Protein AF-A0A8E0RQ17-F1 (afdb_monomer_lite)

Structure (mmCIF, N/CA/C/O backbone):
data_AF-A0A8E0RQ17-F1
#
_entry.id   AF-A0A8E0RQ17-F1
#
loop_
_atom_site.group_PDB
_atom_site.id
_atom_site.type_symbol
_atom_site.label_atom_id
_atom_site.label_alt_id
_atom_site.label_comp_id
_atom_site.label_asym_id
_atom_site.label_entity_id
_atom_site.label_seq_id
_atom_site.pdbx_PDB_ins_code
_atom_site.Cartn_x
_atom_site.Cartn_y
_atom_site.Cartn_z
_atom_site.occupancy
_atom_site.B_iso_or_equiv
_atom_site.auth_seq_id
_atom_site.auth_comp_id
_atom_site.auth_asym_id
_atom_site.auth_atom_id
_atom_site.pdbx_PDB_model_num
ATOM 1 N N . MET A 1 1 ? 37.971 -8.718 -27.810 1.00 48.81 1 MET A N 1
ATOM 2 C CA . MET A 1 1 ? 36.830 -8.917 -26.895 1.00 48.81 1 MET A CA 1
ATOM 3 C C . MET A 1 1 ? 36.403 -7.515 -26.504 1.00 48.81 1 MET A C 1
ATOM 5 O O . MET A 1 1 ? 37.253 -6.802 -25.989 1.00 48.81 1 MET A O 1
ATOM 9 N N . GLU A 1 2 ? 35.212 -7.044 -26.886 1.00 55.19 2 GLU A N 1
ATOM 10 C CA . GLU A 1 2 ? 34.736 -5.759 -26.345 1.00 55.19 2 GLU A CA 1
ATOM 11 C C . GLU A 1 2 ? 34.640 -5.901 -24.823 1.00 55.19 2 GLU A C 1
ATOM 13 O O . GLU A 1 2 ? 34.108 -6.904 -24.347 1.00 55.19 2 GLU A O 1
ATOM 18 N N . SER A 1 3 ? 35.218 -4.953 -24.080 1.00 70.44 3 SER A N 1
ATOM 19 C CA . SER A 1 3 ? 35.107 -4.925 -22.619 1.00 70.44 3 SER A CA 1
ATOM 20 C C . SER A 1 3 ? 33.646 -4.705 -22.222 1.00 70.44 3 SER A C 1
ATOM 22 O O . SER A 1 3 ? 32.947 -3.926 -22.876 1.00 70.44 3 SER A O 1
ATOM 24 N N . GLU A 1 4 ? 33.189 -5.358 -21.153 1.00 66.88 4 GLU A N 1
ATOM 25 C CA . GLU A 1 4 ? 31.847 -5.161 -20.582 1.00 66.88 4 GLU A CA 1
ATOM 26 C C . GLU A 1 4 ? 31.567 -3.675 -20.303 1.00 66.88 4 GLU A C 1
ATOM 28 O O . GLU A 1 4 ? 30.480 -3.186 -20.616 1.00 66.88 4 GLU A O 1
ATOM 33 N N . ASP A 1 5 ? 32.587 -2.926 -19.873 1.00 71.00 5 ASP A N 1
ATOM 34 C CA . ASP A 1 5 ? 32.513 -1.481 -19.622 1.00 71.00 5 ASP A CA 1
ATOM 35 C C . ASP A 1 5 ? 32.219 -0.659 -20.885 1.00 71.00 5 ASP A C 1
ATOM 37 O O . ASP A 1 5 ? 31.485 0.329 -20.844 1.00 71.00 5 ASP A O 1
ATOM 41 N N . ALA A 1 6 ? 32.753 -1.072 -22.039 1.00 74.19 6 ALA A N 1
ATOM 42 C CA . ALA A 1 6 ? 32.527 -0.379 -23.307 1.00 74.19 6 ALA A CA 1
ATOM 43 C C . ALA A 1 6 ? 31.102 -0.617 -23.831 1.00 74.19 6 ALA A C 1
ATOM 45 O O . ALA A 1 6 ? 30.482 0.287 -24.390 1.00 74.19 6 ALA A O 1
ATOM 46 N N . CYS A 1 7 ? 30.569 -1.824 -23.626 1.00 71.81 7 CYS A N 1
ATOM 47 C CA . CYS A 1 7 ? 29.174 -2.154 -23.913 1.00 71.81 7 CYS A CA 1
ATOM 48 C C . CYS A 1 7 ? 28.221 -1.374 -22.995 1.00 71.81 7 CYS A C 1
ATOM 50 O O . CYS A 1 7 ? 27.233 -0.811 -23.467 1.00 71.81 7 CYS A O 1
ATOM 52 N N . PHE A 1 8 ? 28.546 -1.293 -21.703 1.00 76.19 8 PHE A N 1
ATOM 53 C CA . PHE A 1 8 ? 27.779 -0.532 -20.724 1.00 76.19 8 PHE A CA 1
ATOM 54 C C . PHE A 1 8 ? 27.711 0.961 -21.077 1.00 76.19 8 PHE A C 1
ATOM 56 O O . PHE A 1 8 ? 26.616 1.513 -21.169 1.00 76.19 8 PHE A O 1
ATOM 63 N N . ALA A 1 9 ? 28.851 1.590 -21.385 1.00 76.38 9 ALA A N 1
ATOM 64 C CA . ALA A 1 9 ? 28.915 3.005 -21.758 1.00 76.38 9 ALA A CA 1
ATOM 65 C C . ALA A 1 9 ? 28.090 3.340 -23.019 1.00 76.38 9 ALA A C 1
ATOM 67 O O . ALA A 1 9 ? 27.496 4.415 -23.111 1.00 76.38 9 ALA A O 1
ATOM 68 N N . LYS A 1 10 ? 28.003 2.412 -23.984 1.00 78.62 10 LYS A N 1
ATOM 69 C CA . LYS A 1 10 ? 27.170 2.574 -25.190 1.00 78.62 10 LYS A CA 1
ATOM 70 C C . LYS A 1 10 ? 25.674 2.555 -24.873 1.00 78.62 10 LYS A C 1
ATOM 72 O O . LYS A 1 10 ? 24.938 3.383 -25.407 1.00 78.62 10 LYS A O 1
ATOM 77 N N . ILE A 1 11 ? 25.219 1.637 -24.011 1.00 77.88 11 ILE A N 1
ATOM 78 C CA . ILE A 1 11 ? 23.816 1.624 -23.560 1.00 77.88 11 ILE A CA 1
ATOM 79 C C . ILE A 1 11 ? 23.520 2.876 -22.736 1.00 77.88 11 ILE A C 1
ATOM 81 O O . ILE A 1 11 ? 22.463 3.473 -22.911 1.00 77.88 11 ILE A O 1
ATOM 85 N N . GLU A 1 12 ? 24.440 3.285 -21.866 1.00 77.31 12 GLU A N 1
ATOM 86 C CA . GLU A 1 12 ? 24.283 4.480 -21.039 1.00 77.31 12 GLU A CA 1
ATOM 87 C C . GLU A 1 12 ? 24.098 5.736 -21.899 1.00 77.31 12 GLU A C 1
ATOM 89 O O . GLU A 1 12 ? 23.083 6.416 -21.770 1.00 77.31 12 GLU A O 1
ATOM 94 N N . SER A 1 13 ? 24.987 5.965 -22.868 1.00 77.38 13 SER A N 1
ATOM 95 C CA . SER A 1 13 ? 24.867 7.086 -23.808 1.00 77.38 13 SER A CA 1
ATOM 96 C C . SER A 1 13 ? 23.545 7.063 -24.589 1.00 77.38 13 SER A C 1
ATOM 98 O O . SER A 1 13 ? 22.947 8.109 -24.835 1.00 77.38 13 SER A O 1
ATOM 100 N N . LEU A 1 14 ? 23.050 5.874 -24.940 1.00 78.31 14 LEU A N 1
ATOM 101 C CA . LEU A 1 14 ? 21.779 5.697 -25.643 1.00 78.31 14 LEU A CA 1
ATOM 102 C C . LEU A 1 14 ? 20.554 5.969 -24.752 1.00 78.31 14 LEU A C 1
ATOM 104 O O . LEU A 1 14 ? 19.523 6.409 -25.259 1.00 78.31 14 LEU A O 1
ATOM 108 N N . LEU A 1 15 ? 20.654 5.709 -23.446 1.00 74.69 15 LEU A N 1
ATOM 109 C CA . LEU A 1 15 ? 19.619 6.015 -22.451 1.00 74.69 15 LEU A CA 1
ATOM 110 C C . LEU A 1 15 ? 19.598 7.498 -22.050 1.00 74.69 15 LEU A C 1
ATOM 112 O O . LEU A 1 15 ? 18.584 7.982 -21.538 1.00 74.69 15 LEU A O 1
ATOM 116 N N . GLU A 1 16 ? 20.710 8.204 -22.246 1.00 74.06 16 GLU A N 1
ATOM 117 C CA . GLU A 1 16 ? 20.862 9.631 -21.955 1.00 74.06 16 GLU A CA 1
ATOM 118 C C . GLU A 1 16 ? 20.413 10.542 -23.103 1.00 74.06 16 GLU A C 1
ATOM 120 O O . GLU A 1 16 ? 20.085 11.696 -22.838 1.00 74.06 16 GLU A O 1
ATOM 125 N N . ASP A 1 17 ? 20.339 10.040 -24.343 1.00 71.44 17 ASP A N 1
ATOM 126 C CA . ASP A 1 17 ? 19.895 10.805 -25.517 1.00 71.44 17 ASP A CA 1
ATOM 127 C C . ASP A 1 17 ? 18.385 11.146 -25.448 1.00 71.44 17 ASP A C 1
ATOM 129 O O . ASP A 1 17 ? 17.539 10.266 -25.662 1.00 71.44 17 ASP A O 1
ATOM 133 N N . PRO A 1 18 ? 18.012 12.427 -25.226 1.00 57.75 18 PRO A N 1
ATOM 134 C CA . PRO A 1 18 ? 16.615 12.852 -25.094 1.00 57.75 18 PRO A CA 1
ATOM 135 C C . PRO A 1 18 ? 15.834 12.792 -26.414 1.00 57.75 18 PRO A C 1
ATOM 137 O O . PRO A 1 18 ? 14.606 12.799 -26.411 1.00 57.75 18 PRO A O 1
ATOM 140 N N . SER A 1 19 ? 16.539 12.765 -27.549 1.00 54.66 19 SER A N 1
ATOM 141 C CA . SER A 1 19 ? 15.973 12.917 -28.894 1.00 54.66 19 SER A CA 1
ATOM 142 C C . SER A 1 19 ? 15.902 11.607 -29.685 1.00 54.66 19 SER A C 1
ATOM 144 O O . SER A 1 19 ? 15.263 11.547 -30.737 1.00 54.66 19 SER A O 1
ATOM 146 N N . GLY A 1 20 ? 16.535 10.542 -29.180 1.00 53.56 20 GLY A N 1
ATOM 147 C CA . GLY A 1 20 ? 16.777 9.325 -29.948 1.00 53.56 20 GLY A CA 1
ATOM 148 C C . GLY A 1 20 ? 16.523 8.001 -29.232 1.00 53.56 20 GLY A C 1
ATOM 149 O O . GLY A 1 20 ? 16.642 6.969 -29.903 1.00 53.56 20 GLY A O 1
ATOM 150 N N . PHE A 1 21 ? 16.174 7.979 -27.943 1.00 65.75 21 PHE A N 1
ATOM 151 C CA . PHE A 1 21 ? 15.952 6.726 -27.219 1.00 65.75 21 PHE A CA 1
ATOM 152 C C . PHE A 1 21 ? 14.699 5.985 -27.722 1.00 65.75 21 PHE A C 1
ATOM 154 O O . PHE A 1 21 ? 13.578 6.480 -27.644 1.00 65.75 21 PHE A O 1
ATOM 161 N N . SER A 1 22 ? 14.887 4.780 -28.267 1.00 71.94 22 SER A N 1
ATOM 162 C CA . SER A 1 22 ? 13.804 3.924 -28.767 1.00 71.94 22 SER A CA 1
ATOM 163 C C . SER A 1 22 ? 14.109 2.452 -28.516 1.00 71.94 22 SER A C 1
ATOM 165 O O . SER A 1 22 ? 15.269 2.028 -28.498 1.00 71.94 22 SER A O 1
ATOM 167 N N . LEU A 1 23 ? 13.051 1.654 -28.358 1.00 75.75 23 LEU A N 1
ATOM 168 C CA . LEU A 1 23 ? 13.155 0.216 -28.093 1.00 75.75 23 LEU A CA 1
ATOM 169 C C . LEU A 1 23 ? 13.940 -0.513 -29.189 1.00 75.75 23 LEU A C 1
ATOM 171 O O . LEU A 1 23 ? 14.697 -1.433 -28.901 1.00 75.75 23 LEU A O 1
ATOM 175 N N . SER A 1 24 ? 13.786 -0.081 -30.441 1.00 74.00 24 SER A N 1
ATOM 176 C CA . SER A 1 24 ? 14.478 -0.647 -31.599 1.00 74.00 24 SER A CA 1
ATOM 177 C C . SER A 1 24 ? 15.988 -0.433 -31.532 1.00 74.00 24 SER A C 1
ATOM 179 O O . SER A 1 24 ? 16.740 -1.373 -31.783 1.00 74.00 24 SER A O 1
ATOM 181 N N . LYS A 1 25 ? 16.448 0.760 -31.132 1.00 77.50 25 LYS A N 1
ATOM 182 C CA . LYS A 1 25 ? 17.880 1.024 -30.930 1.00 77.50 25 LYS A CA 1
ATOM 183 C C . LYS A 1 25 ? 18.438 0.259 -29.730 1.00 77.50 25 LYS A C 1
ATOM 185 O O . LYS A 1 25 ? 19.515 -0.316 -29.849 1.00 77.50 25 LYS A O 1
ATOM 190 N N . LEU A 1 26 ? 17.700 0.189 -28.615 1.00 78.12 26 LEU A N 1
ATOM 191 C CA . LEU A 1 26 ? 18.115 -0.594 -27.443 1.00 78.12 26 LEU A CA 1
ATOM 192 C C . LEU A 1 26 ? 18.237 -2.087 -27.785 1.00 78.12 26 LEU A C 1
ATOM 194 O O . LEU A 1 26 ? 19.219 -2.727 -27.417 1.00 78.12 26 LEU A O 1
ATOM 198 N N . LYS A 1 27 ? 17.276 -2.625 -28.544 1.00 79.56 27 LYS A N 1
ATOM 199 C CA . LYS A 1 27 ? 17.307 -4.006 -29.032 1.00 79.56 27 LYS A CA 1
ATOM 200 C C . LYS A 1 27 ? 18.515 -4.246 -29.934 1.00 79.56 27 LYS A C 1
ATOM 202 O O . LYS A 1 27 ? 19.286 -5.162 -29.668 1.00 79.56 27 LYS A O 1
ATOM 207 N N . LEU A 1 28 ? 18.715 -3.389 -30.935 1.00 79.50 28 LEU A N 1
ATOM 208 C CA . LEU A 1 28 ? 19.834 -3.488 -31.871 1.00 79.50 28 LEU A CA 1
ATOM 209 C C . LEU A 1 28 ? 21.188 -3.454 -31.148 1.00 79.50 28 LEU A C 1
ATOM 211 O O . LEU A 1 28 ? 22.073 -4.247 -31.460 1.00 79.50 28 LEU A O 1
ATOM 215 N N . GLU A 1 29 ? 21.351 -2.561 -30.173 1.00 77.81 29 GLU A N 1
ATOM 216 C CA . GLU A 1 29 ? 22.598 -2.460 -29.418 1.00 77.81 29 GLU A CA 1
ATOM 217 C C . GLU 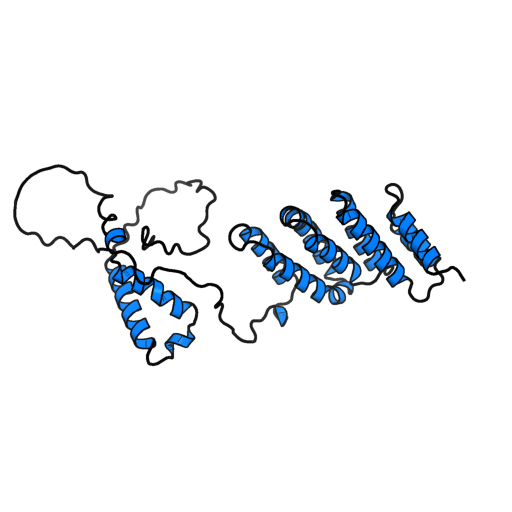A 1 29 ? 22.790 -3.656 -28.476 1.00 77.81 29 GLU A C 1
ATOM 219 O O . GLU A 1 29 ? 23.890 -4.198 -28.402 1.00 77.81 29 GLU A O 1
ATOM 224 N N . SER A 1 30 ? 21.717 -4.164 -27.856 1.00 75.12 30 SER A N 1
ATOM 225 C CA . SER A 1 30 ? 21.770 -5.392 -27.048 1.00 75.12 30 SER A CA 1
ATOM 226 C C . SER A 1 30 ? 22.138 -6.636 -27.870 1.00 75.12 30 SER A C 1
ATOM 228 O O . SER A 1 30 ? 22.854 -7.517 -27.391 1.00 75.12 30 SER A O 1
ATOM 230 N N . GLU A 1 31 ? 21.700 -6.716 -29.129 1.00 78.88 31 GLU A N 1
ATOM 231 C CA . GLU A 1 31 ? 21.993 -7.840 -30.022 1.00 78.88 31 GLU A CA 1
ATOM 232 C C . GLU A 1 31 ? 23.455 -7.836 -30.484 1.00 78.88 31 GLU A C 1
ATOM 234 O O . GLU A 1 31 ? 24.074 -8.902 -30.560 1.00 78.88 31 GLU A O 1
ATOM 239 N N . LYS A 1 32 ? 24.035 -6.648 -30.709 1.00 79.06 32 LYS A N 1
ATOM 240 C CA . LYS A 1 32 ? 25.455 -6.480 -31.061 1.00 79.06 32 LYS A CA 1
ATOM 241 C C . LYS A 1 32 ? 26.405 -6.926 -29.950 1.00 79.06 32 LYS A C 1
ATOM 243 O O . LYS A 1 32 ? 27.525 -7.344 -30.249 1.00 79.06 32 LYS A O 1
ATOM 248 N N . MET A 1 33 ? 25.976 -6.885 -28.687 1.00 75.00 33 MET A N 1
ATOM 249 C CA . MET A 1 33 ? 26.809 -7.304 -27.560 1.00 75.00 33 MET A CA 1
ATOM 250 C C . MET A 1 33 ? 27.118 -8.796 -27.633 1.00 75.00 33 MET A C 1
ATOM 252 O O . MET A 1 33 ? 26.218 -9.635 -27.613 1.00 75.00 33 MET A O 1
ATOM 256 N N . LYS A 1 34 ? 28.401 -9.159 -27.634 1.00 70.56 34 LYS A N 1
ATOM 257 C CA . LYS A 1 34 ? 28.856 -10.557 -27.532 1.00 70.56 34 LYS A CA 1
ATOM 258 C C . LYS A 1 34 ? 29.150 -10.955 -26.081 1.00 70.56 34 LYS A C 1
ATOM 260 O O . LYS A 1 34 ? 30.179 -11.559 -25.801 1.00 70.56 34 LYS A O 1
ATOM 265 N N . LEU A 1 35 ? 28.253 -10.596 -25.164 1.00 72.75 35 LEU A N 1
ATOM 266 C CA . LEU A 1 35 ? 28.368 -10.917 -23.739 1.00 72.75 35 LEU A CA 1
ATOM 267 C C . LEU A 1 35 ? 27.495 -12.117 -23.363 1.00 72.75 35 LEU A C 1
ATOM 269 O O . LEU A 1 35 ? 26.465 -12.369 -23.995 1.00 72.75 35 LEU A O 1
ATOM 273 N N . ARG A 1 36 ? 27.923 -12.860 -22.334 1.00 70.94 36 ARG A N 1
ATOM 274 C CA . ARG A 1 36 ? 27.180 -14.010 -21.796 1.00 70.94 36 ARG A CA 1
ATOM 275 C C . ARG A 1 36 ? 25.942 -13.558 -21.016 1.00 70.94 36 ARG A C 1
ATOM 277 O O . ARG A 1 36 ? 24.910 -14.211 -21.119 1.00 70.94 36 ARG A O 1
ATOM 284 N N . ASP A 1 37 ? 26.031 -12.432 -20.308 1.00 78.50 37 ASP A N 1
ATOM 285 C CA . ASP A 1 37 ? 24.939 -11.868 -19.512 1.00 78.50 37 ASP A CA 1
ATOM 286 C C . ASP A 1 37 ? 24.571 -10.452 -19.978 1.00 78.50 37 ASP A C 1
ATOM 288 O O . ASP A 1 37 ? 24.964 -9.440 -19.413 1.00 78.50 37 ASP A O 1
ATOM 292 N N . LYS A 1 38 ? 23.837 -10.380 -21.090 1.00 83.62 38 LYS A N 1
ATOM 293 C CA . LYS A 1 38 ? 23.453 -9.103 -21.715 1.00 83.62 38 LYS A CA 1
ATOM 294 C C . LYS A 1 38 ? 22.343 -8.384 -20.946 1.00 83.62 38 LYS A C 1
ATOM 296 O O . LYS A 1 38 ? 22.256 -7.161 -20.987 1.00 83.62 38 LYS A O 1
ATOM 301 N N . LYS A 1 39 ? 21.479 -9.147 -20.268 1.00 87.12 39 LYS A N 1
ATOM 302 C CA . LYS A 1 39 ? 20.299 -8.616 -19.575 1.00 87.12 39 LYS A CA 1
ATOM 303 C C . LYS A 1 39 ? 20.693 -7.828 -18.338 1.00 87.12 39 LYS A C 1
ATOM 305 O O . LYS A 1 39 ? 20.171 -6.734 -18.153 1.00 87.12 39 LYS A O 1
ATOM 310 N N . SER A 1 40 ? 21.646 -8.333 -17.554 1.00 86.94 40 SER A N 1
ATOM 311 C CA . SER A 1 40 ? 22.118 -7.628 -16.361 1.00 86.94 40 SER A CA 1
ATOM 312 C C . SER A 1 40 ? 22.764 -6.284 -16.699 1.00 86.94 40 SER A C 1
ATOM 314 O O . SER A 1 40 ? 22.516 -5.305 -16.002 1.00 86.94 40 SER A O 1
ATOM 316 N N . VAL A 1 41 ? 23.498 -6.187 -17.814 1.00 86.75 41 VAL A N 1
ATOM 317 C CA . VAL A 1 41 ? 24.058 -4.912 -18.299 1.00 86.75 41 VAL A CA 1
ATOM 318 C C . VAL A 1 41 ? 22.943 -3.901 -18.579 1.00 86.75 41 VAL A C 1
ATOM 320 O O . VAL A 1 41 ? 23.019 -2.757 -18.129 1.00 86.75 41 VAL A O 1
ATOM 323 N N . VAL A 1 42 ? 21.875 -4.324 -19.267 1.00 87.50 42 VAL A N 1
ATOM 324 C CA . VAL A 1 42 ? 20.703 -3.472 -19.534 1.00 87.50 42 VAL A CA 1
ATOM 325 C C . VAL A 1 42 ? 19.980 -3.106 -18.233 1.00 87.50 42 VAL A C 1
ATOM 327 O O . VAL A 1 42 ? 19.594 -1.952 -18.061 1.00 87.50 42 VAL A O 1
ATOM 330 N N . ASP A 1 43 ? 19.822 -4.049 -17.300 1.00 90.00 43 ASP A N 1
ATOM 331 C CA . ASP A 1 43 ? 19.176 -3.811 -16.004 1.00 90.00 43 ASP A CA 1
ATOM 332 C C . ASP A 1 43 ? 19.916 -2.740 -15.195 1.00 90.00 43 ASP A C 1
ATOM 334 O O . ASP A 1 43 ? 19.301 -1.799 -14.685 1.00 90.00 43 ASP A O 1
ATOM 338 N N . VAL A 1 44 ? 21.244 -2.856 -15.104 1.00 90.06 44 VAL A N 1
ATOM 339 C CA . VAL A 1 44 ? 22.091 -1.888 -14.398 1.00 90.06 44 VAL A CA 1
ATOM 340 C C . VAL A 1 44 ? 22.039 -0.531 -15.093 1.00 90.06 44 VAL A C 1
ATOM 342 O O . VAL A 1 44 ? 21.906 0.487 -14.415 1.00 90.06 44 VAL A O 1
ATOM 345 N N . ALA A 1 45 ? 22.072 -0.493 -16.427 1.00 89.44 45 ALA A N 1
ATOM 346 C CA . ALA A 1 45 ? 22.015 0.759 -17.175 1.00 89.44 45 ALA A CA 1
ATOM 347 C C . ALA A 1 45 ? 20.665 1.480 -16.991 1.00 89.44 45 ALA A C 1
ATOM 349 O O . ALA A 1 45 ? 20.637 2.681 -16.718 1.00 89.44 45 ALA A O 1
ATOM 350 N N . LEU A 1 46 ? 19.546 0.744 -17.037 1.00 90.75 46 LEU A N 1
ATOM 351 C CA . LEU A 1 46 ? 18.209 1.283 -16.760 1.00 90.75 46 LEU A CA 1
ATOM 352 C C . LEU A 1 46 ? 18.110 1.850 -15.339 1.00 90.75 46 LEU A C 1
ATOM 354 O O . LEU A 1 46 ? 17.568 2.939 -15.146 1.00 90.75 46 LEU A O 1
ATOM 358 N N . ARG A 1 47 ? 18.656 1.145 -14.341 1.00 91.81 47 ARG A N 1
ATOM 359 C CA . ARG A 1 47 ? 18.646 1.608 -12.944 1.00 91.81 47 ARG A CA 1
ATOM 360 C C . ARG A 1 47 ? 19.570 2.799 -12.709 1.00 91.81 47 ARG A C 1
ATOM 362 O O . ARG A 1 47 ? 19.190 3.708 -11.975 1.00 91.81 47 ARG A O 1
ATOM 369 N N . LYS A 1 48 ? 20.734 2.851 -13.363 1.00 90.25 48 LYS A N 1
ATOM 370 C CA . LYS A 1 48 ? 21.636 4.012 -13.312 1.00 90.25 48 LYS A CA 1
ATOM 371 C C . LYS A 1 48 ? 20.977 5.247 -13.925 1.00 90.25 48 LYS A C 1
ATOM 373 O O . LYS A 1 48 ? 20.962 6.301 -13.293 1.00 90.25 48 LYS A O 1
ATOM 378 N N . ARG A 1 49 ? 20.337 5.108 -15.093 1.00 89.25 49 ARG A N 1
ATOM 379 C CA . ARG A 1 49 ? 19.566 6.204 -15.699 1.00 89.25 49 ARG A CA 1
ATOM 380 C C . ARG A 1 49 ? 18.422 6.648 -14.790 1.00 89.25 49 ARG A C 1
ATOM 382 O O . ARG A 1 49 ? 18.238 7.848 -14.609 1.00 89.25 49 ARG A O 1
ATOM 389 N N . MET A 1 50 ? 17.699 5.704 -14.180 1.00 91.38 50 MET A N 1
ATOM 390 C CA . MET A 1 50 ? 16.657 6.026 -13.204 1.00 91.38 50 MET A CA 1
ATOM 391 C C . MET A 1 50 ? 17.230 6.836 -12.042 1.00 91.38 50 MET A C 1
ATOM 393 O O . MET A 1 50 ? 16.676 7.875 -11.718 1.00 91.38 50 MET A O 1
ATOM 397 N N . LEU A 1 51 ? 18.368 6.441 -11.468 1.00 90.06 51 LEU A N 1
ATOM 398 C CA . LEU A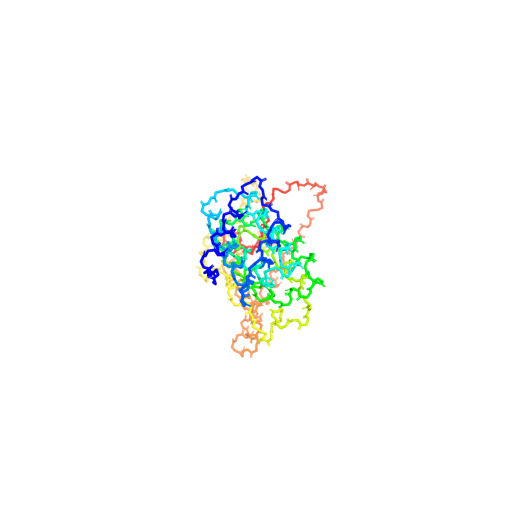 1 51 ? 19.016 7.184 -10.385 1.00 90.06 51 LEU A CA 1
ATOM 399 C C . LEU A 1 51 ? 19.313 8.646 -10.767 1.00 90.06 51 LEU A C 1
ATOM 401 O O . LEU A 1 51 ? 18.996 9.552 -9.995 1.00 90.06 51 LEU A O 1
ATOM 405 N N . CYS A 1 52 ? 19.839 8.892 -11.971 1.00 88.25 52 CYS A N 1
ATOM 406 C CA . CYS A 1 52 ? 20.052 10.250 -12.484 1.00 88.25 52 CYS A CA 1
ATOM 407 C C . CYS A 1 52 ? 18.730 11.026 -12.618 1.00 88.25 52 CYS A C 1
ATOM 409 O O . CYS A 1 52 ? 18.637 12.187 -12.217 1.00 88.25 52 CYS A O 1
ATOM 411 N N . LEU A 1 53 ? 17.676 10.376 -13.122 1.00 87.94 53 LEU A N 1
ATOM 412 C CA . LEU A 1 53 ? 16.350 10.985 -13.230 1.00 87.94 53 LEU A CA 1
ATOM 413 C C . LEU A 1 53 ? 15.698 11.235 -11.870 1.00 87.94 53 LEU A C 1
ATOM 415 O O .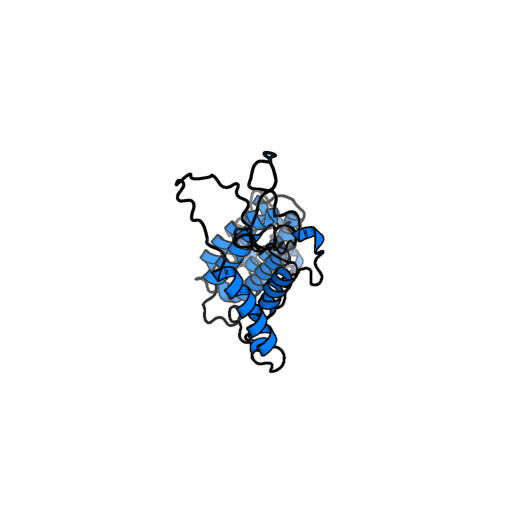 LEU A 1 53 ? 14.946 12.195 -11.731 1.00 87.94 53 LEU A O 1
ATOM 419 N N . LEU A 1 54 ? 15.990 10.424 -10.855 1.00 87.38 54 LEU A N 1
ATOM 420 C CA . LEU A 1 54 ? 15.496 10.628 -9.495 1.00 87.38 54 LEU A CA 1
ATOM 421 C C . LEU A 1 54 ? 16.148 11.839 -8.823 1.00 87.38 54 LEU A C 1
ATOM 423 O O . LEU A 1 54 ? 15.469 12.505 -8.037 1.00 87.38 54 LEU A O 1
ATOM 427 N N . ALA A 1 55 ? 17.402 12.149 -9.165 1.00 85.94 55 ALA A N 1
ATOM 428 C CA . ALA A 1 55 ? 18.053 13.403 -8.784 1.00 85.94 55 ALA A CA 1
ATOM 429 C C . ALA A 1 55 ? 17.459 14.611 -9.531 1.00 85.94 55 ALA A C 1
ATOM 431 O O . ALA A 1 55 ? 17.399 15.711 -8.988 1.00 85.94 55 ALA A O 1
ATOM 432 N N . SER A 1 56 ? 16.963 14.402 -10.752 1.00 78.56 56 SER A N 1
ATOM 433 C CA . SER A 1 56 ? 16.180 15.401 -11.479 1.00 78.56 56 SER A CA 1
ATOM 434 C C . SER A 1 56 ? 14.717 15.466 -10.987 1.00 78.56 56 SER A C 1
ATOM 436 O O . SER A 1 56 ? 14.172 14.528 -10.394 1.00 78.56 56 SER A O 1
ATOM 438 N N . HIS A 1 57 ? 14.034 16.581 -11.248 1.00 73.19 57 HIS A N 1
ATOM 439 C CA . HIS A 1 57 ? 12.608 16.752 -10.928 1.00 73.19 57 HIS A CA 1
ATOM 440 C C . HIS A 1 57 ? 11.675 16.508 -12.136 1.00 73.19 57 HIS A C 1
ATOM 442 O O . HIS A 1 57 ? 10.496 16.850 -12.074 1.00 73.19 57 HIS A O 1
ATOM 448 N N . SER A 1 58 ? 12.168 15.895 -13.220 1.00 85.62 58 SER A N 1
ATOM 449 C CA . SER A 1 58 ? 11.393 15.647 -14.447 1.00 85.62 58 SER A CA 1
ATOM 450 C C . SER A 1 58 ? 10.531 14.382 -14.336 1.00 85.62 58 SER A C 1
ATOM 452 O O . SER A 1 58 ? 11.008 13.258 -14.492 1.00 85.62 58 SER A O 1
ATOM 454 N N . LEU A 1 59 ? 9.235 14.549 -14.052 1.00 85.06 59 LEU A N 1
ATOM 455 C CA . LEU A 1 59 ? 8.300 13.424 -13.908 1.00 85.06 59 LEU A CA 1
ATOM 456 C C . LEU A 1 59 ? 8.021 12.705 -15.238 1.00 85.06 59 LEU A C 1
ATOM 458 O O . LEU A 1 59 ? 7.829 11.489 -15.259 1.00 85.06 59 LEU A O 1
ATOM 462 N N . GLU A 1 60 ? 8.004 13.446 -16.343 1.00 86.56 60 GLU A N 1
ATOM 463 C CA . GLU A 1 60 ? 7.714 12.896 -17.670 1.00 86.56 60 GLU A CA 1
ATOM 464 C C . GLU A 1 60 ? 8.844 11.993 -18.176 1.00 86.56 60 GLU A C 1
ATOM 466 O O . GLU A 1 60 ? 8.579 10.919 -18.721 1.00 86.56 60 GLU A O 1
ATOM 471 N N . GLU A 1 61 ? 10.104 12.343 -17.903 1.00 86.69 61 GLU A N 1
ATOM 472 C CA . GLU A 1 61 ? 11.244 11.472 -18.210 1.00 86.69 61 GLU A CA 1
ATOM 473 C C . GLU A 1 61 ? 11.221 10.184 -17.383 1.00 86.69 61 GLU A C 1
ATOM 475 O O . GLU A 1 61 ? 11.472 9.105 -17.921 1.00 86.69 61 GLU A O 1
ATOM 480 N N . VAL A 1 62 ? 10.847 10.265 -16.099 1.00 89.62 62 VAL A N 1
ATOM 481 C CA . VAL A 1 62 ? 10.672 9.079 -15.242 1.00 89.62 62 VAL A CA 1
ATOM 482 C C . VAL A 1 62 ? 9.589 8.160 -15.810 1.00 89.62 62 VAL A C 1
ATOM 484 O O . VAL A 1 62 ? 9.819 6.958 -15.950 1.00 89.62 62 VAL A O 1
ATOM 487 N N . LYS A 1 63 ? 8.427 8.704 -16.197 1.00 89.81 63 LYS A N 1
ATO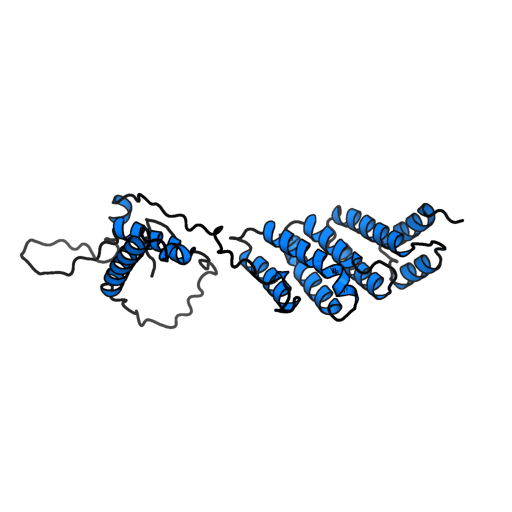M 488 C CA . LYS A 1 63 ? 7.353 7.923 -16.837 1.00 89.81 63 LYS A CA 1
ATOM 489 C C . LYS A 1 63 ? 7.815 7.293 -18.150 1.00 89.81 63 LYS A C 1
ATOM 491 O O . LYS A 1 63 ? 7.513 6.126 -18.397 1.00 89.81 63 LYS A O 1
ATOM 496 N N . SER A 1 64 ? 8.548 8.039 -18.978 1.00 89.19 64 SER A N 1
ATOM 497 C CA . SER A 1 64 ? 9.101 7.534 -20.238 1.00 89.19 64 SER A CA 1
ATOM 498 C C . SER A 1 64 ? 10.046 6.354 -19.995 1.00 89.19 64 SER A C 1
ATOM 500 O O . SER A 1 64 ? 9.861 5.283 -20.577 1.00 89.19 64 SER A O 1
ATOM 502 N N . LEU A 1 65 ? 10.981 6.486 -19.048 1.00 90.19 65 LEU A N 1
ATOM 503 C CA . LEU A 1 65 ? 11.906 5.410 -18.693 1.00 90.19 65 LEU A CA 1
ATOM 504 C C . LEU A 1 65 ? 11.180 4.183 -18.121 1.00 90.19 65 LEU A C 1
ATOM 506 O O . LEU A 1 65 ? 11.541 3.056 -18.452 1.00 90.19 65 LEU A O 1
ATOM 510 N N . LEU A 1 66 ? 10.131 4.374 -17.313 1.00 91.25 66 LEU A N 1
ATOM 511 C CA . LEU A 1 66 ? 9.312 3.275 -16.786 1.00 91.25 66 LEU A CA 1
ATOM 512 C C . LEU A 1 66 ? 8.590 2.512 -17.905 1.00 91.25 66 LEU A C 1
ATOM 514 O O . LEU A 1 66 ? 8.683 1.284 -17.956 1.00 91.25 66 LEU A O 1
ATOM 518 N N . LYS A 1 67 ? 7.933 3.219 -18.840 1.00 89.56 67 LYS A N 1
ATOM 519 C CA . LYS A 1 67 ? 7.310 2.600 -20.029 1.00 89.56 67 LYS A CA 1
ATOM 520 C C . LYS A 1 67 ? 8.335 1.805 -20.835 1.00 89.56 67 LYS A C 1
ATOM 522 O O . LYS A 1 67 ? 8.059 0.693 -21.280 1.00 89.56 67 LYS A O 1
ATOM 527 N N . MET A 1 68 ? 9.532 2.359 -20.978 1.00 87.50 68 MET A N 1
ATOM 528 C CA . MET A 1 68 ? 10.628 1.725 -21.699 1.00 87.50 68 MET A CA 1
ATOM 529 C C . MET A 1 68 ? 11.179 0.494 -20.980 1.00 87.50 68 MET A C 1
ATOM 531 O O . MET A 1 68 ? 11.429 -0.514 -21.635 1.00 87.50 68 MET A O 1
ATOM 535 N N . GLY A 1 69 ? 11.300 0.523 -19.652 1.00 89.62 69 GLY A N 1
ATOM 536 C CA . GLY A 1 69 ? 11.664 -0.647 -18.854 1.00 89.62 69 GLY A CA 1
ATOM 537 C C . GLY A 1 69 ? 10.664 -1.790 -19.035 1.00 89.62 69 GLY A C 1
ATOM 538 O O . GLY A 1 69 ? 11.065 -2.931 -19.255 1.00 89.62 69 GLY A O 1
ATOM 539 N N . VAL A 1 70 ? 9.364 -1.478 -19.030 1.00 89.12 70 VAL A N 1
ATOM 540 C CA . VAL A 1 70 ? 8.294 -2.452 -19.299 1.00 89.12 70 VAL A CA 1
ATOM 541 C C . VAL A 1 70 ? 8.404 -3.030 -20.709 1.00 89.12 70 VAL A C 1
ATOM 543 O O . VAL A 1 70 ? 8.396 -4.248 -20.877 1.00 89.12 70 VAL A O 1
ATOM 546 N N . ALA A 1 71 ? 8.559 -2.175 -21.721 1.00 88.38 71 ALA A N 1
ATOM 547 C CA . ALA A 1 71 ? 8.708 -2.611 -23.105 1.00 88.38 71 ALA A CA 1
ATOM 548 C C . ALA A 1 71 ? 9.969 -3.471 -23.312 1.00 88.38 71 ALA A C 1
ATOM 550 O O . ALA A 1 71 ? 9.922 -4.473 -24.024 1.00 88.38 71 ALA A O 1
ATOM 551 N N . ALA A 1 72 ? 11.079 -3.128 -22.652 1.00 88.12 72 ALA A N 1
ATOM 552 C CA . ALA A 1 72 ? 12.314 -3.906 -22.679 1.00 88.12 72 ALA A CA 1
ATOM 553 C C . ALA A 1 72 ? 12.143 -5.286 -22.024 1.00 88.12 72 ALA A C 1
ATOM 555 O O . ALA A 1 72 ? 12.662 -6.274 -22.549 1.00 88.12 72 ALA A O 1
ATOM 556 N N . ALA A 1 73 ? 11.379 -5.377 -20.930 1.00 88.31 73 ALA A N 1
ATOM 557 C CA . ALA A 1 73 ? 11.078 -6.648 -20.273 1.00 88.31 73 ALA A CA 1
ATOM 558 C C . ALA A 1 73 ? 10.176 -7.532 -21.148 1.00 88.31 73 ALA A C 1
ATOM 560 O O . ALA A 1 73 ? 10.454 -8.718 -21.316 1.00 88.31 73 ALA A O 1
ATOM 561 N N . LEU A 1 74 ? 9.147 -6.947 -21.774 1.00 86.69 74 LEU A N 1
ATOM 562 C CA . LEU A 1 74 ? 8.271 -7.636 -22.731 1.00 86.69 74 LEU A CA 1
ATOM 563 C C . LEU A 1 74 ? 9.032 -8.124 -23.969 1.00 86.69 74 LEU A C 1
ATOM 565 O O . LEU A 1 74 ? 8.793 -9.228 -24.450 1.00 86.69 74 LEU A O 1
ATOM 569 N N . ALA A 1 75 ? 9.991 -7.335 -24.452 1.00 86.75 75 ALA A N 1
ATOM 570 C CA . ALA A 1 75 ? 10.874 -7.711 -25.551 1.00 86.75 75 ALA A CA 1
ATOM 571 C C . ALA A 1 75 ? 11.998 -8.682 -25.135 1.00 86.75 75 ALA A C 1
ATOM 573 O O . ALA A 1 75 ? 12.834 -9.029 -25.969 1.00 86.75 75 ALA A O 1
ATOM 574 N N . ASN A 1 76 ? 12.030 -9.123 -23.869 1.00 86.69 76 ASN A N 1
ATOM 575 C CA . ASN A 1 76 ? 13.039 -10.024 -23.310 1.00 86.69 76 ASN A CA 1
ATOM 576 C C . ASN A 1 76 ? 14.484 -9.483 -23.411 1.00 86.69 76 ASN A C 1
ATOM 578 O O . ASN A 1 76 ? 15.441 -10.260 -23.442 1.00 86.69 76 ASN A O 1
ATOM 582 N N . ILE A 1 77 ? 14.638 -8.155 -23.464 1.00 86.50 77 ILE A N 1
ATOM 583 C CA . ILE A 1 77 ? 15.926 -7.444 -23.544 1.00 86.50 77 ILE A CA 1
ATOM 584 C C . ILE A 1 77 ? 16.530 -7.271 -22.145 1.00 86.50 77 ILE A C 1
ATOM 586 O O . ILE A 1 77 ? 17.746 -7.339 -21.984 1.00 86.50 77 ILE A O 1
ATOM 590 N N . CYS A 1 78 ? 15.683 -7.076 -21.135 1.00 88.06 78 CYS A N 1
ATOM 591 C CA . CYS A 1 78 ? 16.075 -6.938 -19.735 1.00 88.06 78 CYS A CA 1
ATOM 592 C C . CYS A 1 78 ? 15.427 -8.036 -18.871 1.00 88.06 78 CYS A C 1
ATOM 594 O O . CYS A 1 78 ? 14.657 -8.870 -19.369 1.00 88.06 78 CYS A O 1
ATOM 596 N N . SER A 1 79 ? 15.773 -8.092 -17.587 1.00 89.75 79 SER A N 1
ATOM 597 C CA . SER A 1 79 ? 15.204 -9.082 -16.673 1.00 89.75 79 SER A CA 1
ATOM 598 C C . SER A 1 79 ? 13.741 -8.771 -16.342 1.00 89.75 79 SER A C 1
ATOM 600 O O . SER A 1 79 ? 13.342 -7.625 -16.156 1.00 89.75 79 SER A O 1
ATOM 602 N N . ALA A 1 80 ? 12.928 -9.819 -16.204 1.00 87.44 80 ALA A N 1
ATOM 603 C CA . ALA A 1 80 ? 11.506 -9.705 -15.880 1.00 87.44 80 ALA A CA 1
ATOM 604 C C . ALA A 1 80 ? 11.160 -8.854 -14.629 1.00 87.44 80 ALA A C 1
ATOM 606 O O . ALA A 1 80 ? 10.182 -8.107 -14.693 1.00 87.44 80 ALA A O 1
ATOM 607 N N . PRO A 1 81 ? 11.927 -8.889 -13.515 1.00 89.62 81 PRO A N 1
ATOM 608 C CA . PRO A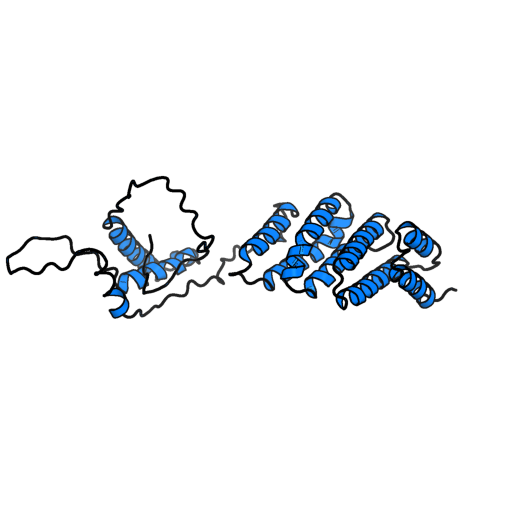 1 81 ? 11.638 -8.054 -12.346 1.00 89.62 81 PRO A CA 1
ATOM 609 C C . PRO A 1 81 ? 12.050 -6.581 -12.507 1.00 89.62 81 PRO A C 1
ATOM 611 O O . PRO A 1 81 ? 11.662 -5.757 -11.677 1.00 89.62 81 PRO A O 1
ATOM 614 N N . THR A 1 82 ? 12.818 -6.220 -13.538 1.00 90.44 82 THR A N 1
ATOM 615 C CA . THR A 1 82 ? 13.403 -4.878 -13.696 1.00 90.44 82 THR A CA 1
ATOM 616 C C . THR A 1 82 ? 12.370 -3.748 -13.682 1.00 90.44 82 THR A C 1
ATOM 618 O O . THR A 1 82 ? 12.580 -2.791 -12.940 1.00 90.44 82 THR A O 1
ATOM 621 N N . PRO A 1 83 ? 11.214 -3.831 -14.369 1.00 90.75 83 PRO A N 1
ATOM 622 C CA . PRO A 1 83 ? 10.197 -2.779 -14.291 1.00 90.75 83 PRO A CA 1
ATOM 623 C C . PRO A 1 83 ? 9.672 -2.552 -12.867 1.00 90.75 83 PRO A C 1
ATOM 625 O O . PRO A 1 83 ? 9.542 -1.413 -12.430 1.00 90.75 83 PRO A O 1
ATOM 628 N N . PHE A 1 84 ? 9.428 -3.629 -12.113 1.00 92.31 84 PHE A N 1
ATOM 629 C CA . PHE A 1 84 ? 8.958 -3.556 -10.723 1.00 92.31 84 PHE A CA 1
ATOM 630 C C . PHE A 1 84 ? 9.997 -2.905 -9.811 1.00 92.31 84 PHE A C 1
ATOM 632 O O . PHE A 1 84 ? 9.657 -2.136 -8.915 1.00 92.31 84 PHE A O 1
ATOM 639 N N . LEU A 1 85 ? 11.269 -3.209 -10.058 1.00 92.75 85 LEU A N 1
ATOM 640 C CA . LEU A 1 85 ? 12.397 -2.619 -9.357 1.00 92.75 85 LEU A CA 1
ATOM 641 C C . LEU A 1 85 ? 12.528 -1.118 -9.654 1.00 92.75 85 LEU A C 1
ATOM 643 O O . LEU A 1 85 ? 12.708 -0.345 -8.720 1.00 92.75 85 LEU A O 1
ATOM 647 N N . LEU A 1 86 ? 12.350 -0.694 -10.909 1.00 93.69 86 LEU A N 1
ATOM 648 C CA . LEU A 1 86 ? 12.347 0.727 -11.277 1.00 93.69 86 LEU A CA 1
ATOM 649 C C . LEU A 1 86 ? 11.198 1.492 -10.606 1.00 93.69 86 LEU A C 1
ATOM 651 O O . LEU A 1 86 ? 11.416 2.590 -10.098 1.00 93.69 86 LEU A O 1
ATOM 655 N N . PHE A 1 87 ? 9.990 0.916 -10.553 1.00 93.69 87 PHE A N 1
ATOM 656 C CA . PHE A 1 87 ? 8.889 1.505 -9.784 1.00 93.69 87 PHE A CA 1
ATOM 657 C C . PHE A 1 87 ? 9.253 1.627 -8.299 1.00 93.69 87 PHE A C 1
ATOM 659 O O . PHE A 1 87 ? 9.066 2.695 -7.717 1.00 93.69 87 PHE A O 1
ATOM 666 N N . ALA A 1 88 ? 9.825 0.579 -7.700 1.00 93.44 88 ALA A N 1
ATOM 667 C CA . ALA A 1 88 ? 10.239 0.605 -6.298 1.00 93.44 88 ALA A CA 1
ATOM 668 C C . ALA A 1 88 ? 11.275 1.703 -6.020 1.00 93.44 88 ALA A C 1
ATOM 670 O O . ALA A 1 88 ? 11.146 2.421 -5.029 1.00 93.44 88 ALA A O 1
ATOM 671 N N . ASP A 1 89 ? 12.248 1.887 -6.915 1.00 92.88 89 ASP A N 1
ATOM 672 C CA . ASP A 1 89 ? 13.271 2.930 -6.802 1.00 92.88 89 ASP A CA 1
ATOM 673 C C . ASP A 1 89 ? 12.629 4.339 -6.812 1.00 92.88 89 ASP A C 1
ATOM 675 O O . ASP A 1 89 ? 12.988 5.198 -6.000 1.00 92.88 89 ASP A O 1
ATOM 679 N N . VAL A 1 90 ? 11.608 4.567 -7.650 1.00 92.81 90 VAL A N 1
ATOM 680 C CA . VAL A 1 90 ? 10.848 5.832 -7.694 1.00 92.81 90 VAL A CA 1
ATOM 681 C C . VAL A 1 90 ? 10.036 6.052 -6.423 1.00 92.81 90 VAL A C 1
ATOM 683 O O . VAL A 1 90 ? 10.134 7.109 -5.795 1.00 92.81 90 VAL A O 1
ATOM 686 N N . PHE A 1 91 ? 9.238 5.063 -6.019 1.00 93.00 91 PHE A N 1
ATOM 687 C CA . PHE A 1 91 ? 8.372 5.215 -4.858 1.00 93.00 91 PHE A CA 1
ATOM 688 C C . PHE A 1 91 ? 9.179 5.374 -3.574 1.00 93.00 91 PHE A C 1
ATOM 690 O O . PHE A 1 91 ? 8.784 6.179 -2.741 1.00 93.00 91 PHE A O 1
ATOM 697 N N . ASN A 1 92 ? 10.323 4.706 -3.419 1.00 90.75 92 ASN A N 1
ATOM 698 C CA . ASN A 1 92 ? 11.155 4.822 -2.218 1.00 90.75 92 ASN A CA 1
ATOM 699 C C . ASN A 1 92 ? 11.861 6.178 -2.079 1.00 90.75 92 ASN A C 1
ATOM 701 O O . ASN A 1 92 ? 12.174 6.583 -0.961 1.00 90.75 92 ASN A O 1
ATOM 705 N N . THR A 1 93 ? 12.091 6.889 -3.183 1.00 90.44 93 THR A N 1
ATOM 706 C CA . THR A 1 93 ? 12.862 8.143 -3.187 1.00 90.44 93 THR A CA 1
ATOM 707 C C . THR A 1 93 ? 11.992 9.394 -3.260 1.00 90.44 93 THR A C 1
ATOM 709 O O . THR A 1 93 ? 12.357 10.424 -2.692 1.00 90.44 93 THR A O 1
ATOM 712 N N . LYS A 1 94 ? 10.838 9.345 -3.937 1.00 90.06 94 LYS A N 1
ATOM 713 C CA . LYS A 1 94 ? 9.998 10.533 -4.144 1.00 90.06 94 LYS A CA 1
ATOM 714 C C . LYS A 1 94 ? 9.029 10.795 -2.972 1.00 90.06 94 LYS A C 1
ATOM 716 O O . LYS A 1 94 ? 8.613 9.856 -2.286 1.00 90.06 94 LYS A O 1
ATOM 721 N N . PRO A 1 95 ? 8.641 12.064 -2.724 1.00 91.56 95 PRO A N 1
ATOM 722 C CA . PRO A 1 95 ? 7.625 12.417 -1.729 1.00 91.56 95 PRO A CA 1
ATOM 723 C C . PRO A 1 95 ? 6.250 11.805 -2.028 1.00 91.56 95 PRO A C 1
ATOM 725 O O . PRO A 1 95 ? 5.922 11.519 -3.179 1.00 91.56 95 PRO A O 1
ATOM 728 N N . ILE A 1 96 ? 5.410 11.681 -0.995 1.00 91.25 96 ILE A N 1
ATOM 729 C CA . ILE A 1 96 ? 4.082 11.046 -1.083 1.00 91.25 96 ILE A CA 1
ATOM 730 C C . ILE A 1 96 ? 3.174 11.692 -2.138 1.00 91.25 96 ILE A C 1
ATOM 732 O O . ILE A 1 96 ? 2.465 10.971 -2.834 1.00 91.25 96 ILE A O 1
ATOM 736 N N . SER A 1 97 ? 3.235 13.014 -2.310 1.00 90.25 97 SER A N 1
ATOM 737 C CA . SER A 1 97 ? 2.456 13.732 -3.328 1.00 90.25 97 SER A CA 1
ATOM 738 C C . SER A 1 97 ? 2.772 13.263 -4.752 1.00 90.25 97 SER A C 1
ATOM 740 O O . SER A 1 97 ? 1.870 13.067 -5.561 1.00 90.25 97 SER A O 1
ATOM 742 N N . VAL A 1 98 ? 4.050 13.015 -5.051 1.00 90.56 98 VAL A N 1
ATOM 743 C CA . VAL A 1 98 ? 4.493 12.497 -6.354 1.00 90.56 98 VAL A CA 1
ATOM 744 C C . VAL A 1 98 ? 4.138 11.018 -6.489 1.00 90.56 98 VAL A C 1
ATOM 746 O O . VAL A 1 98 ? 3.682 10.588 -7.547 1.00 90.56 98 VAL A O 1
ATOM 749 N N . CYS A 1 99 ? 4.285 10.240 -5.411 1.00 92.44 99 CYS A N 1
ATOM 750 C CA . CYS A 1 99 ? 3.863 8.842 -5.385 1.00 92.44 99 CYS A CA 1
ATOM 751 C C . CYS A 1 99 ? 2.369 8.702 -5.717 1.00 92.44 99 CYS A C 1
ATOM 753 O O . CYS A 1 99 ? 2.007 7.858 -6.526 1.00 92.44 99 CYS A O 1
ATOM 755 N N . GLN A 1 100 ? 1.508 9.552 -5.157 1.00 91.50 100 GLN A N 1
ATOM 756 C CA . GLN A 1 100 ? 0.072 9.562 -5.458 1.00 91.50 100 GLN A CA 1
ATOM 757 C C . GLN A 1 100 ? -0.205 9.802 -6.947 1.00 91.50 100 GLN A C 1
ATOM 759 O O . GLN A 1 100 ? -0.984 9.069 -7.550 1.00 91.50 100 GLN A O 1
ATOM 764 N N . GLN A 1 101 ? 0.481 10.770 -7.562 1.00 90.94 101 GLN A N 1
ATOM 765 C CA . GLN A 1 101 ? 0.330 11.068 -8.991 1.00 90.94 101 GLN A CA 1
ATOM 766 C C . GLN A 1 101 ? 0.801 9.917 -9.891 1.00 90.94 101 GLN A C 1
ATOM 768 O O . GLN A 1 101 ? 0.200 9.656 -10.932 1.00 90.94 101 GLN A O 1
ATOM 773 N N . LEU A 1 102 ? 1.875 9.222 -9.507 1.00 91.75 102 LEU A N 1
ATOM 774 C CA . LEU A 1 102 ? 2.419 8.098 -10.277 1.00 91.75 102 LEU A CA 1
ATOM 775 C C . LEU A 1 102 ? 1.711 6.769 -10.021 1.00 91.75 102 LEU A C 1
ATOM 777 O O . LEU A 1 102 ? 1.860 5.847 -10.824 1.00 91.75 102 LEU A O 1
ATOM 781 N N . PHE A 1 103 ? 0.957 6.649 -8.929 1.00 93.75 103 PHE A N 1
ATOM 782 C CA . PHE A 1 103 ? 0.333 5.385 -8.559 1.00 93.75 103 PHE A CA 1
ATOM 783 C C . PHE A 1 103 ? -0.670 4.911 -9.609 1.00 93.75 103 PHE A C 1
ATOM 785 O O . PHE A 1 103 ? -0.627 3.743 -9.975 1.00 93.75 103 PHE A O 1
ATOM 792 N N . GLY A 1 104 ? -1.496 5.810 -10.159 1.00 92.12 104 GLY A N 1
ATOM 793 C CA . GLY A 1 104 ? -2.438 5.461 -11.231 1.00 92.12 104 GLY A CA 1
ATOM 794 C C . GLY A 1 104 ? -1.732 4.914 -12.477 1.00 92.12 104 GLY A C 1
ATOM 795 O O . GLY A 1 104 ? -2.105 3.869 -13.000 1.00 92.12 104 GLY A O 1
ATOM 796 N N . PHE A 1 105 ? -0.626 5.548 -12.881 1.00 91.81 105 PHE A N 1
ATOM 797 C CA . PHE A 1 105 ? 0.195 5.071 -13.997 1.00 91.81 105 PHE A CA 1
ATOM 798 C C . PHE A 1 105 ? 0.791 3.676 -13.731 1.00 91.81 105 PHE A C 1
ATOM 800 O O . PHE A 1 105 ? 0.804 2.817 -14.617 1.00 91.81 105 PHE A O 1
ATOM 807 N N . MET A 1 106 ? 1.275 3.426 -12.510 1.00 92.19 106 MET A N 1
ATOM 808 C CA . MET A 1 106 ? 1.748 2.100 -12.106 1.00 92.19 106 MET A CA 1
ATOM 809 C C . MET A 1 106 ? 0.604 1.075 -12.113 1.00 92.19 106 MET A C 1
ATOM 811 O O . MET A 1 106 ? 0.784 -0.020 -12.637 1.00 92.19 106 MET A O 1
ATOM 815 N N . GLU A 1 107 ? -0.558 1.416 -11.555 1.00 91.75 107 GLU A N 1
ATOM 816 C CA . GLU A 1 107 ? -1.734 0.544 -11.470 1.00 91.75 107 GLU A CA 1
ATOM 817 C C . GLU A 1 107 ? -2.183 0.065 -12.860 1.00 91.75 107 GLU A C 1
ATOM 819 O O . GLU A 1 107 ? -2.315 -1.143 -13.076 1.00 91.75 107 GLU A O 1
ATOM 824 N N . GLU A 1 108 ? -2.303 0.972 -13.832 1.00 90.25 108 GLU A N 1
ATOM 825 C CA . GLU A 1 108 ? -2.616 0.640 -15.232 1.00 90.25 108 GLU A CA 1
ATOM 826 C C . GLU A 1 108 ? -1.548 -0.268 -15.866 1.00 90.25 108 GLU A C 1
ATOM 828 O O . GLU A 1 108 ? -1.852 -1.288 -16.498 1.00 90.25 108 GLU A O 1
ATOM 833 N N . THR A 1 109 ? -0.275 0.076 -15.655 1.00 87.38 109 THR A N 1
ATOM 834 C CA . THR A 1 109 ? 0.866 -0.649 -16.224 1.00 87.38 109 THR A CA 1
ATOM 835 C C . THR A 1 109 ? 0.942 -2.082 -15.698 1.00 87.38 109 THR A C 1
ATOM 837 O O . THR A 1 109 ? 1.081 -3.026 -16.473 1.00 87.38 109 THR A O 1
ATOM 840 N N . ILE A 1 110 ? 0.832 -2.269 -14.381 1.00 87.56 110 ILE A N 1
ATOM 841 C CA . ILE A 1 110 ? 0.915 -3.590 -13.750 1.00 87.56 110 ILE A CA 1
ATOM 842 C C . ILE A 1 110 ? -0.312 -4.441 -14.080 1.00 87.56 110 ILE A C 1
ATOM 844 O O . ILE A 1 110 ? -0.162 -5.640 -14.305 1.00 87.56 110 ILE A O 1
ATOM 848 N N . THR A 1 111 ? -1.501 -3.839 -14.165 1.00 85.62 111 THR A N 1
ATOM 849 C CA . THR A 1 111 ? -2.720 -4.558 -14.567 1.00 85.62 111 THR A CA 1
ATOM 850 C C . THR A 1 111 ? -2.573 -5.140 -15.971 1.00 85.62 111 THR A C 1
ATOM 852 O O . THR A 1 111 ? -2.893 -6.304 -16.181 1.00 85.62 111 THR A O 1
ATOM 855 N N . THR A 1 112 ? -1.980 -4.384 -16.899 1.00 82.31 112 THR A N 1
ATOM 856 C CA . THR A 1 112 ? -1.686 -4.860 -18.263 1.00 82.31 112 THR A CA 1
ATOM 857 C C . THR A 1 112 ? -0.653 -5.996 -18.281 1.00 82.31 112 THR A C 1
ATOM 859 O O . THR A 1 112 ? -0.677 -6.859 -19.153 1.00 82.31 112 THR A O 1
ATOM 862 N N . LEU A 1 113 ? 0.267 -6.021 -17.311 1.00 78.69 113 LEU A N 1
ATOM 863 C CA . LEU A 1 113 ? 1.308 -7.048 -17.201 1.00 78.69 113 LEU A CA 1
ATOM 864 C C . LEU A 1 113 ? 0.861 -8.313 -16.460 1.00 78.69 113 LEU A C 1
ATOM 866 O O . LEU A 1 113 ? 1.595 -9.302 -16.494 1.00 78.69 113 LEU A O 1
ATOM 870 N N . LYS A 1 114 ? -0.300 -8.298 -15.792 1.00 73.94 114 LYS A N 1
ATOM 871 C CA . LYS A 1 114 ? -0.792 -9.400 -14.949 1.00 73.94 114 LYS A CA 1
ATOM 872 C C . LYS A 1 114 ? -0.908 -10.721 -15.715 1.00 73.94 114 LYS A C 1
ATOM 874 O O . LYS A 1 114 ? -0.561 -11.765 -15.169 1.00 73.94 114 LYS A O 1
ATOM 879 N N . ASP A 1 115 ? -1.330 -10.656 -16.976 1.00 67.75 115 ASP A N 1
ATOM 880 C CA . ASP A 1 115 ? -1.567 -11.830 -17.828 1.00 67.75 115 ASP A CA 1
ATOM 881 C C . ASP A 1 115 ? -0.293 -12.344 -18.522 1.00 67.75 115 ASP A C 1
ATOM 883 O O . ASP A 1 115 ? -0.302 -13.362 -19.215 1.00 67.75 115 ASP A O 1
ATOM 887 N N . VAL A 1 116 ? 0.834 -11.653 -18.332 1.00 73.75 116 VAL A N 1
ATOM 888 C CA . VAL A 1 116 ? 2.126 -12.006 -18.920 1.00 73.75 116 VAL A CA 1
ATOM 889 C C . VAL A 1 116 ? 2.947 -12.804 -17.892 1.00 73.75 116 VAL A C 1
ATOM 891 O O . VAL A 1 116 ? 2.952 -12.449 -16.709 1.00 73.75 116 VAL A O 1
ATOM 894 N N . PRO A 1 117 ? 3.751 -13.811 -18.302 1.00 68.31 117 PRO A N 1
ATOM 895 C CA . PRO A 1 117 ? 4.639 -14.572 -17.405 1.00 68.31 117 PRO A CA 1
ATOM 896 C C . PRO A 1 117 ? 5.589 -13.726 -16.534 1.00 68.31 117 PRO A C 1
ATOM 898 O O . PRO A 1 117 ? 6.184 -14.226 -15.580 1.00 68.31 117 PRO A O 1
ATOM 901 N N . LEU A 1 118 ? 5.741 -12.438 -16.854 1.00 71.50 118 LEU A N 1
ATOM 902 C CA . LEU A 1 118 ? 6.551 -11.468 -16.125 1.00 71.50 118 LEU A CA 1
ATOM 903 C C . LEU A 1 118 ? 6.024 -11.192 -14.707 1.00 71.50 118 LEU A C 1
ATOM 905 O O . LEU A 1 118 ? 6.833 -10.989 -13.796 1.00 71.50 118 LEU A O 1
ATOM 909 N N . PHE A 1 119 ? 4.701 -11.221 -14.490 1.00 77.31 119 PHE A N 1
ATOM 910 C CA . PHE A 1 119 ? 4.095 -10.825 -13.211 1.00 77.31 119 PHE A CA 1
ATOM 911 C C . PHE A 1 119 ? 4.556 -11.694 -12.033 1.00 77.31 119 PHE A C 1
ATOM 913 O O . PHE A 1 119 ? 4.847 -11.175 -10.953 1.00 77.31 119 PHE A O 1
ATOM 920 N N . GLY A 1 120 ? 4.723 -13.003 -12.253 1.00 80.44 120 GLY A N 1
ATOM 921 C CA . GLY A 1 120 ? 5.178 -13.932 -11.214 1.00 80.44 120 GLY A CA 1
ATOM 922 C C . GLY A 1 120 ? 6.534 -13.548 -10.605 1.00 80.44 120 GLY A C 1
ATOM 923 O O . GLY A 1 120 ? 6.730 -13.687 -9.400 1.00 80.44 120 GLY A O 1
ATOM 924 N N . SER A 1 121 ? 7.443 -12.989 -11.412 1.00 80.50 121 SER A N 1
ATOM 925 C CA . SER A 1 121 ? 8.782 -12.577 -10.962 1.00 80.50 121 SER A CA 1
ATOM 926 C C . SER A 1 121 ? 8.793 -11.273 -10.150 1.00 80.50 121 SER A C 1
ATOM 928 O O . SER A 1 121 ? 9.649 -11.088 -9.285 1.00 80.50 121 SER A O 1
ATOM 930 N N . GLY A 1 122 ? 7.833 -10.376 -10.396 1.00 83.44 122 GLY A N 1
ATOM 931 C CA . GLY A 1 122 ? 7.737 -9.059 -9.757 1.00 83.44 122 GLY A CA 1
ATOM 932 C C . GLY A 1 122 ? 6.834 -9.006 -8.527 1.00 83.44 122 GLY A C 1
ATOM 933 O O . GLY A 1 122 ? 6.819 -8.005 -7.809 1.00 83.44 122 GLY A O 1
ATOM 934 N N . ARG A 1 123 ? 6.104 -10.092 -8.258 1.00 86.69 123 ARG A N 1
ATOM 935 C CA . ARG A 1 123 ? 5.035 -10.168 -7.258 1.00 86.69 123 ARG A CA 1
ATOM 936 C C . ARG A 1 123 ? 5.440 -9.688 -5.865 1.00 86.69 123 ARG A C 1
ATOM 938 O O . ARG A 1 123 ? 4.794 -8.831 -5.269 1.00 86.69 123 ARG A O 1
ATOM 945 N N . ASN A 1 124 ? 6.543 -10.234 -5.358 1.00 88.19 124 ASN A N 1
ATOM 946 C CA . ASN A 1 124 ? 7.044 -9.922 -4.020 1.00 88.19 124 ASN A CA 1
ATOM 947 C C . ASN A 1 124 ? 7.601 -8.497 -3.929 1.00 88.19 124 ASN A C 1
ATOM 949 O O . ASN A 1 124 ? 7.457 -7.842 -2.898 1.00 88.19 124 ASN A O 1
ATOM 953 N N . THR A 1 125 ? 8.215 -8.008 -5.008 1.00 90.25 125 THR A N 1
ATOM 954 C CA . THR A 1 125 ? 8.713 -6.630 -5.097 1.00 90.25 125 THR A CA 1
ATOM 955 C C . THR A 1 125 ? 7.554 -5.641 -5.035 1.00 90.25 125 THR A C 1
ATOM 957 O O . THR A 1 125 ? 7.618 -4.682 -4.269 1.00 90.25 125 THR A O 1
ATOM 960 N N . LEU A 1 126 ? 6.465 -5.920 -5.759 1.00 90.75 126 LEU A N 1
ATOM 961 C CA . LEU A 1 126 ? 5.244 -5.118 -5.731 1.00 90.75 126 LEU A CA 1
ATOM 962 C C . LEU A 1 126 ? 4.616 -5.082 -4.333 1.00 90.75 126 LEU A C 1
ATOM 964 O O . LEU A 1 126 ? 4.355 -4.004 -3.806 1.00 90.75 126 LEU A O 1
ATOM 968 N N . LEU A 1 127 ? 4.453 -6.248 -3.697 1.00 90.69 127 LEU A N 1
ATOM 969 C CA . LEU A 1 127 ? 3.947 -6.349 -2.323 1.00 90.69 127 LEU A CA 1
ATOM 970 C C . LEU A 1 127 ? 4.796 -5.541 -1.337 1.00 90.69 127 LEU A C 1
ATOM 972 O O . LEU A 1 127 ? 4.257 -4.818 -0.499 1.00 90.69 127 LEU A O 1
ATOM 976 N N . ARG A 1 128 ? 6.126 -5.651 -1.426 1.00 91.19 128 ARG A N 1
ATOM 977 C CA . ARG A 1 128 ? 7.044 -4.914 -0.550 1.00 91.19 128 ARG A CA 1
ATOM 978 C C . ARG A 1 128 ? 6.898 -3.407 -0.744 1.00 91.19 128 ARG A C 1
ATOM 980 O O . ARG A 1 128 ? 6.683 -2.703 0.233 1.00 91.19 128 ARG A O 1
ATOM 987 N N . MET A 1 129 ? 6.912 -2.950 -1.992 1.00 93.31 129 MET A N 1
ATOM 988 C CA . MET A 1 129 ? 6.769 -1.541 -2.354 1.00 93.31 129 MET A CA 1
ATOM 989 C C . MET A 1 129 ? 5.434 -0.943 -1.888 1.00 93.31 129 MET A C 1
ATOM 991 O O . MET A 1 129 ? 5.416 0.137 -1.300 1.00 93.31 129 MET A O 1
ATOM 995 N N . CYS A 1 130 ? 4.312 -1.641 -2.092 1.00 93.00 130 CYS A N 1
ATOM 996 C CA . CYS A 1 130 ? 3.010 -1.177 -1.613 1.00 93.00 130 CYS A CA 1
ATOM 997 C C . CYS A 1 130 ? 2.947 -1.129 -0.078 1.00 93.00 130 CYS A C 1
ATOM 999 O O . CYS A 1 130 ? 2.419 -0.169 0.480 1.00 93.00 130 CYS A O 1
ATOM 1001 N N . ASN A 1 131 ? 3.529 -2.112 0.616 1.00 91.50 131 ASN A N 1
ATOM 1002 C CA . ASN A 1 131 ? 3.616 -2.103 2.079 1.00 91.50 131 ASN A CA 1
ATOM 1003 C C . ASN A 1 131 ? 4.534 -0.988 2.609 1.00 91.50 131 ASN A C 1
ATOM 1005 O O . ASN A 1 131 ? 4.223 -0.374 3.629 1.00 91.50 131 ASN A O 1
ATOM 1009 N N . ASP A 1 132 ? 5.635 -0.690 1.918 1.00 92.06 132 ASP A N 1
ATOM 1010 C CA . ASP A 1 132 ? 6.519 0.434 2.241 1.00 92.06 132 ASP A CA 1
ATOM 1011 C C . ASP A 1 132 ? 5.808 1.779 2.055 1.00 92.06 132 ASP A C 1
ATOM 1013 O O . ASP A 1 132 ? 5.911 2.656 2.915 1.00 92.06 132 ASP A O 1
ATOM 1017 N N . LEU A 1 133 ? 5.012 1.927 0.990 1.00 92.25 133 LEU A N 1
ATOM 1018 C CA . LEU A 1 133 ? 4.140 3.088 0.818 1.00 92.25 133 LEU A CA 1
ATOM 1019 C C . LEU A 1 133 ? 3.125 3.194 1.960 1.00 92.25 133 LEU A C 1
ATOM 1021 O O . LEU A 1 133 ? 3.062 4.238 2.601 1.00 92.25 133 LEU A O 1
ATOM 1025 N N . LEU A 1 134 ? 2.394 2.121 2.283 1.00 91.06 134 LEU A N 1
ATOM 1026 C CA . LEU A 1 134 ? 1.429 2.114 3.392 1.00 91.06 134 LEU A CA 1
ATOM 1027 C C . LEU A 1 134 ? 2.067 2.483 4.741 1.00 91.06 134 LEU A C 1
ATOM 1029 O O . LEU A 1 134 ? 1.429 3.166 5.539 1.00 91.06 134 LEU A O 1
ATOM 1033 N N . ARG A 1 135 ? 3.323 2.085 4.990 1.00 89.88 135 ARG A N 1
ATOM 1034 C CA . ARG A 1 135 ? 4.085 2.485 6.189 1.00 89.88 135 ARG A CA 1
ATOM 1035 C C . ARG A 1 135 ? 4.440 3.972 6.210 1.00 89.88 135 ARG A C 1
ATOM 1037 O O . ARG A 1 135 ? 4.460 4.567 7.282 1.00 89.88 135 ARG A O 1
ATOM 1044 N N . ARG A 1 136 ? 4.730 4.567 5.050 1.00 90.88 136 ARG A N 1
ATOM 1045 C CA . ARG A 1 136 ? 5.069 5.996 4.920 1.00 90.88 136 ARG A CA 1
ATOM 1046 C C . ARG A 1 136 ? 3.845 6.906 4.981 1.00 90.88 136 ARG A C 1
ATOM 1048 O O . ARG A 1 136 ? 3.981 8.092 5.274 1.00 90.88 136 ARG A O 1
ATOM 1055 N N . LEU A 1 137 ? 2.660 6.381 4.680 1.00 87.00 137 LEU A N 1
ATOM 1056 C CA . LEU A 1 137 ? 1.429 7.159 4.668 1.00 87.00 137 LEU A CA 1
ATOM 1057 C C . LEU A 1 137 ? 0.905 7.431 6.076 1.00 87.00 137 LEU A C 1
ATOM 1059 O O . LEU A 1 137 ? 0.710 6.531 6.890 1.00 87.00 137 LEU A O 1
ATOM 1063 N N . SER A 1 138 ? 0.577 8.699 6.329 1.00 79.94 138 SER A N 1
ATOM 1064 C CA . SER A 1 138 ? -0.213 9.065 7.502 1.00 79.94 138 SER A CA 1
ATOM 1065 C C . SER A 1 138 ? -1.598 8.414 7.441 1.00 79.94 138 SER A C 1
ATOM 1067 O O . SER A 1 138 ? -2.382 8.679 6.525 1.00 79.94 138 SER A O 1
ATOM 1069 N N . LYS A 1 139 ? -1.915 7.607 8.462 1.00 71.12 139 LYS A N 1
ATOM 1070 C CA . LYS A 1 139 ? -3.203 6.909 8.616 1.00 71.12 139 LYS A CA 1
ATOM 1071 C C . LYS A 1 139 ? -4.390 7.858 8.877 1.00 71.12 139 LYS A C 1
ATOM 1073 O O . LYS A 1 139 ? -5.521 7.388 8.862 1.00 71.12 139 LYS A O 1
ATOM 1078 N N . SER A 1 140 ? -4.158 9.149 9.144 1.00 69.56 140 SER A N 1
ATOM 1079 C CA . SER A 1 140 ? -5.214 10.151 9.384 1.00 69.56 140 SER A CA 1
ATOM 1080 C C . SER A 1 140 ? -5.459 11.084 8.198 1.00 69.56 140 SER A C 1
ATOM 1082 O O . SER A 1 140 ? -6.598 11.471 7.969 1.00 69.56 140 SER A O 1
ATOM 1084 N N . GLN A 1 141 ? -4.417 11.430 7.440 1.00 75.94 141 GLN A N 1
ATOM 1085 C CA . GLN A 1 141 ? -4.517 12.400 6.342 1.00 75.94 141 GLN A CA 1
ATOM 1086 C C . GLN A 1 141 ? -4.641 11.739 4.966 1.00 75.94 141 GLN A C 1
ATOM 1088 O O . GLN A 1 141 ? -5.329 12.257 4.095 1.00 75.94 141 GLN A O 1
ATOM 1093 N N . ASN A 1 142 ? -4.010 10.579 4.760 1.00 82.44 142 ASN A N 1
ATOM 1094 C CA . ASN A 1 142 ? -3.930 9.931 3.446 1.00 82.44 142 ASN A CA 1
ATOM 1095 C C . ASN A 1 142 ? -4.839 8.696 3.339 1.00 82.44 142 ASN A C 1
ATOM 1097 O O . ASN A 1 142 ? -4.499 7.728 2.659 1.00 82.44 142 ASN A O 1
ATOM 1101 N N . THR A 1 143 ? -5.988 8.705 4.017 1.00 86.25 143 THR A N 1
ATOM 1102 C CA . THR A 1 143 ? -6.903 7.552 4.092 1.00 86.25 143 THR A CA 1
ATOM 1103 C C . THR A 1 143 ? -7.383 7.092 2.716 1.00 86.25 143 THR A C 1
ATOM 1105 O O . THR A 1 143 ? -7.382 5.892 2.449 1.00 86.25 143 THR A O 1
ATOM 1108 N N . ALA A 1 144 ? -7.705 8.029 1.819 1.00 87.81 144 ALA A N 1
ATOM 1109 C CA . ALA A 1 144 ? -8.121 7.727 0.449 1.00 87.81 144 ALA A CA 1
ATOM 1110 C C . ALA A 1 144 ? -7.030 6.980 -0.335 1.00 87.81 144 ALA A C 1
ATOM 1112 O O . ALA A 1 144 ? -7.303 5.956 -0.959 1.00 87.81 144 ALA A O 1
ATOM 1113 N N . PHE A 1 145 ? -5.777 7.438 -0.245 1.00 90.06 145 PHE A N 1
ATOM 1114 C CA . PHE A 1 145 ? -4.666 6.802 -0.951 1.00 90.06 145 PHE A CA 1
ATOM 1115 C C . PHE A 1 145 ? -4.286 5.443 -0.346 1.00 90.06 145 PHE A C 1
ATOM 1117 O O . PHE A 1 145 ? -4.037 4.494 -1.084 1.00 90.06 145 PHE A O 1
ATOM 1124 N N . CYS A 1 146 ? -4.330 5.300 0.985 1.00 90.44 146 CYS A N 1
ATOM 1125 C CA . CYS A 1 146 ? -4.211 3.989 1.631 1.00 90.44 146 CYS A CA 1
ATOM 1126 C C . CYS A 1 146 ? -5.274 3.007 1.112 1.00 90.44 146 CYS A C 1
ATOM 1128 O O . CYS A 1 146 ? -4.947 1.862 0.803 1.00 90.44 146 CYS A O 1
ATOM 1130 N N . GLY A 1 147 ? -6.526 3.463 0.988 1.00 90.81 147 GLY A N 1
ATOM 1131 C CA . GLY A 1 147 ? -7.623 2.674 0.430 1.00 90.81 147 GLY A CA 1
ATOM 1132 C C . GLY A 1 147 ? -7.379 2.283 -1.026 1.00 90.81 147 GLY A C 1
ATOM 1133 O O . GLY A 1 147 ? -7.561 1.121 -1.378 1.00 90.81 147 GLY A O 1
ATOM 1134 N N . GLN A 1 148 ? -6.886 3.209 -1.854 1.00 93.12 148 GLN A N 1
ATOM 1135 C CA . GLN A 1 148 ? -6.523 2.919 -3.243 1.00 93.12 148 GLN A CA 1
ATOM 1136 C C . GLN A 1 148 ? -5.448 1.826 -3.337 1.00 93.12 148 GLN A C 1
ATOM 1138 O O . GLN A 1 148 ? -5.621 0.870 -4.089 1.00 93.12 148 GLN A O 1
ATOM 1143 N N . ILE A 1 149 ? -4.380 1.912 -2.533 1.00 92.94 149 ILE A N 1
ATOM 1144 C CA . ILE A 1 149 ? -3.323 0.887 -2.505 1.00 92.94 149 ILE A CA 1
ATOM 1145 C C . ILE A 1 149 ? -3.891 -0.474 -2.087 1.00 92.94 149 ILE A C 1
ATOM 1147 O O . ILE A 1 149 ? -3.580 -1.488 -2.707 1.00 92.94 149 ILE A O 1
ATOM 1151 N N . GLN A 1 150 ? -4.727 -0.514 -1.048 1.00 91.00 150 GLN A N 1
ATOM 1152 C CA . GLN A 1 150 ? -5.332 -1.761 -0.575 1.00 91.00 150 GLN A CA 1
ATOM 1153 C C . GLN A 1 150 ? -6.277 -2.372 -1.616 1.00 91.00 150 GLN A C 1
ATOM 1155 O O . GLN A 1 150 ? -6.211 -3.573 -1.857 1.00 91.00 150 GLN A O 1
ATOM 1160 N N . LEU A 1 151 ? -7.104 -1.559 -2.280 1.00 91.44 151 LEU A N 1
ATOM 1161 C CA . LEU A 1 151 ? -7.976 -2.015 -3.366 1.00 91.44 151 LEU A CA 1
ATOM 1162 C C . LEU A 1 151 ? -7.172 -2.573 -4.539 1.00 91.44 151 LEU A C 1
ATOM 1164 O O . LEU A 1 151 ? -7.524 -3.620 -5.080 1.00 91.44 151 LEU A O 1
ATOM 1168 N N . PHE A 1 152 ? -6.082 -1.904 -4.907 1.00 91.81 152 PHE A N 1
ATOM 1169 C CA . PHE A 1 152 ? -5.174 -2.373 -5.944 1.00 91.81 152 PHE A CA 1
ATOM 1170 C C . PHE A 1 152 ? -4.574 -3.744 -5.597 1.00 91.81 152 PHE A C 1
ATOM 1172 O O . PHE A 1 152 ? -4.658 -4.673 -6.402 1.00 91.81 152 PHE A O 1
ATOM 1179 N N . LEU A 1 153 ? -4.048 -3.910 -4.378 1.00 90.06 153 LEU A N 1
ATOM 1180 C CA . LEU A 1 153 ? -3.511 -5.190 -3.907 1.00 90.06 153 LEU A CA 1
ATOM 1181 C C . LEU A 1 153 ? -4.575 -6.300 -3.931 1.00 90.06 153 LEU A C 1
ATOM 1183 O O . LEU A 1 153 ? -4.314 -7.376 -4.465 1.00 90.06 153 LEU A O 1
ATOM 1187 N N . SER A 1 154 ? -5.785 -6.027 -3.436 1.00 88.44 154 SER A N 1
ATOM 1188 C CA . SER A 1 154 ? -6.886 -7.002 -3.411 1.00 88.44 154 SER A CA 1
ATOM 1189 C C . SER A 1 154 ? -7.388 -7.408 -4.802 1.00 88.44 154 SER A C 1
ATOM 1191 O O . SER A 1 154 ? -7.906 -8.506 -4.964 1.00 88.44 154 SER A O 1
ATOM 1193 N N . ARG A 1 155 ? -7.255 -6.547 -5.821 1.00 87.25 155 ARG A N 1
ATOM 1194 C CA . ARG A 1 155 ? -7.607 -6.882 -7.218 1.00 87.25 155 ARG A CA 1
ATOM 1195 C C . ARG A 1 155 ? -6.516 -7.683 -7.927 1.00 87.25 155 ARG A C 1
ATOM 1197 O O . ARG A 1 155 ? -6.794 -8.473 -8.838 1.00 87.25 155 ARG A O 1
ATOM 1204 N N . LEU A 1 156 ? -5.259 -7.443 -7.567 1.00 84.81 156 LEU A N 1
ATOM 1205 C CA . LEU A 1 156 ? -4.128 -8.127 -8.181 1.00 84.81 156 LEU A CA 1
ATOM 1206 C C . LEU A 1 156 ? -3.950 -9.546 -7.653 1.00 84.81 156 LEU A C 1
ATOM 1208 O O . LEU A 1 156 ? -3.654 -10.440 -8.450 1.00 84.81 156 LEU A O 1
ATOM 1212 N N . PHE A 1 157 ? -4.142 -9.748 -6.350 1.00 82.94 157 PHE A N 1
ATOM 1213 C CA . PHE A 1 157 ? -3.884 -11.023 -5.697 1.00 82.94 157 PHE A CA 1
ATOM 1214 C C . PHE A 1 157 ? -5.145 -11.884 -5.572 1.00 82.94 157 PHE A C 1
ATOM 1216 O O . PHE A 1 157 ? -6.172 -11.396 -5.103 1.00 82.94 157 PHE A O 1
ATOM 1223 N N . PRO A 1 158 ? -5.088 -13.162 -5.992 1.00 81.69 158 PRO A N 1
ATOM 1224 C CA . PRO A 1 158 ? -6.145 -14.127 -5.716 1.00 81.69 158 PRO A CA 1
ATOM 1225 C C . PRO A 1 158 ? -6.447 -14.248 -4.214 1.00 81.69 158 PRO A C 1
ATOM 1227 O O . PRO A 1 158 ? -5.558 -14.083 -3.378 1.00 81.69 158 PRO A O 1
ATOM 1230 N N . LEU A 1 159 ? -7.695 -14.573 -3.868 1.00 76.31 159 LEU A N 1
ATOM 1231 C CA . LEU A 1 159 ? -8.150 -14.662 -2.470 1.00 76.31 159 LEU A CA 1
ATOM 1232 C C . LEU A 1 159 ? -7.484 -15.800 -1.677 1.00 76.31 159 LEU A C 1
ATOM 1234 O O . LEU A 1 159 ? -7.435 -15.752 -0.452 1.00 76.31 159 LEU A O 1
ATOM 1238 N N . ASP A 1 160 ? -6.971 -16.819 -2.362 1.00 77.25 160 ASP A N 1
ATOM 1239 C CA . ASP A 1 160 ? -6.242 -17.953 -1.790 1.00 77.25 160 ASP A CA 1
ATOM 1240 C C . ASP A 1 160 ? -4.760 -17.639 -1.513 1.00 77.25 160 ASP A C 1
ATOM 1242 O O . ASP A 1 160 ? -4.019 -18.468 -0.973 1.00 77.25 160 ASP A O 1
ATOM 1246 N N . GLU A 1 161 ? -4.302 -16.428 -1.840 1.00 81.81 161 GLU A N 1
ATOM 1247 C CA . GLU A 1 161 ? -2.936 -16.027 -1.567 1.00 81.81 161 GLU A CA 1
ATOM 1248 C C . GLU A 1 161 ? -2.672 -15.849 -0.067 1.00 81.81 161 GLU A C 1
ATOM 1250 O O . GLU A 1 161 ? -3.212 -14.964 0.592 1.00 81.81 161 GLU A O 1
ATOM 1255 N N . LYS A 1 162 ? -1.696 -16.606 0.450 1.00 82.19 162 LYS A N 1
ATOM 1256 C CA . LYS A 1 162 ? -1.262 -16.560 1.858 1.00 82.19 162 LYS A CA 1
ATOM 1257 C C . LYS A 1 162 ? -0.945 -15.157 2.396 1.00 82.19 162 LYS A C 1
ATOM 1259 O O . LYS A 1 162 ? -1.091 -14.944 3.592 1.00 82.19 162 LYS A O 1
ATOM 1264 N N . SER A 1 163 ? -0.493 -14.224 1.554 1.00 77.31 163 SER A N 1
ATOM 1265 C CA . SER A 1 163 ? -0.155 -12.850 1.957 1.00 77.31 163 SER A CA 1
ATOM 1266 C C . SER A 1 163 ? -1.381 -12.012 2.346 1.00 77.31 163 SER A C 1
ATOM 1268 O O . SER A 1 163 ? -1.244 -11.085 3.141 1.00 77.31 163 SER A O 1
ATOM 1270 N N . GLY A 1 164 ? -2.566 -12.351 1.825 1.00 77.38 164 GLY A N 1
ATOM 1271 C CA . GLY A 1 164 ? -3.838 -11.703 2.146 1.00 77.38 164 GLY A CA 1
ATOM 1272 C C . GLY A 1 164 ? -4.611 -12.374 3.285 1.00 77.38 164 GLY A C 1
ATOM 1273 O O . GLY A 1 164 ? -5.673 -11.888 3.667 1.00 77.38 164 GLY A O 1
ATOM 1274 N N . LEU A 1 165 ? -4.100 -13.479 3.838 1.00 82.94 165 LEU A N 1
ATOM 1275 C CA . LEU A 1 165 ? -4.780 -14.261 4.869 1.00 82.94 165 LEU A CA 1
ATOM 1276 C C . LEU A 1 165 ? -4.227 -13.947 6.262 1.00 82.94 165 LEU A C 1
ATOM 1278 O O . LEU A 1 165 ? -3.021 -14.010 6.504 1.00 82.94 165 LEU A O 1
ATOM 1282 N N . ASN A 1 166 ? -5.118 -13.707 7.226 1.00 85.50 166 ASN A N 1
ATOM 1283 C CA . ASN A 1 166 ? -4.752 -13.635 8.641 1.00 85.50 166 ASN A CA 1
ATOM 1284 C C . ASN A 1 166 ? -4.629 -15.049 9.237 1.00 85.50 166 ASN A C 1
ATOM 1286 O O . ASN A 1 166 ? -5.447 -15.457 10.054 1.00 85.50 166 ASN A O 1
ATOM 1290 N N . LEU A 1 167 ? -3.622 -15.817 8.808 1.00 84.56 167 LEU A N 1
ATOM 1291 C CA . LEU A 1 167 ? -3.454 -17.231 9.194 1.00 84.56 167 LEU A CA 1
ATOM 1292 C C . LEU A 1 167 ? -3.257 -17.443 10.702 1.00 84.56 167 LEU A C 1
ATOM 1294 O O . LEU A 1 167 ? -3.593 -18.500 11.223 1.00 84.56 167 LEU A O 1
ATOM 1298 N N . MET A 1 168 ? -2.700 -16.447 11.392 1.00 83.94 168 MET A N 1
ATOM 1299 C CA . MET A 1 168 ? -2.500 -16.483 12.843 1.00 83.94 168 MET A CA 1
ATOM 1300 C C . MET A 1 168 ? -3.749 -16.029 13.613 1.00 83.94 168 MET A C 1
ATOM 1302 O O . MET A 1 168 ? -3.776 -16.109 14.836 1.00 83.94 168 MET A O 1
ATOM 1306 N N . SER A 1 169 ? -4.775 -15.524 12.915 1.00 83.50 169 SER A N 1
ATOM 1307 C CA . SER A 1 169 ? -5.976 -14.930 13.515 1.00 83.50 169 SER A CA 1
ATOM 1308 C C . SER A 1 169 ? -5.650 -13.849 14.553 1.00 83.50 169 SER A C 1
ATOM 1310 O O . SER A 1 169 ? -6.351 -13.691 15.550 1.00 83.50 169 SER A O 1
ATOM 1312 N N . ASN A 1 170 ? -4.576 -13.085 14.322 1.00 84.88 170 ASN A N 1
ATOM 1313 C CA . ASN A 1 170 ? -4.166 -12.022 15.231 1.00 84.88 170 ASN A CA 1
ATOM 1314 C C . ASN A 1 170 ? -5.215 -10.905 15.236 1.00 84.88 170 ASN A C 1
ATOM 1316 O O . ASN A 1 170 ? -5.661 -10.457 14.174 1.00 84.88 170 ASN A O 1
ATOM 1320 N N . PHE A 1 171 ? -5.569 -10.426 16.427 1.00 84.50 171 PHE A N 1
ATOM 1321 C CA . PHE A 1 171 ? -6.418 -9.248 16.582 1.00 84.50 171 PHE A CA 1
ATOM 1322 C C . PHE A 1 171 ? -5.638 -7.969 16.275 1.00 84.50 171 PHE A C 1
ATOM 1324 O O . PHE A 1 171 ? -4.424 -7.886 16.469 1.00 84.50 171 PHE A O 1
ATOM 1331 N N . ASN A 1 172 ? -6.344 -6.934 15.818 1.00 79.06 172 ASN A N 1
ATOM 1332 C CA . ASN A 1 172 ? -5.739 -5.638 15.526 1.00 79.06 172 ASN A CA 1
ATOM 1333 C C . ASN A 1 172 ? -5.519 -4.835 16.820 1.00 79.06 172 ASN A C 1
ATOM 1335 O O . ASN A 1 172 ? -6.291 -3.936 17.157 1.00 79.06 172 ASN A O 1
ATOM 1339 N N . VAL A 1 173 ? -4.459 -5.178 17.557 1.00 78.12 173 VAL A N 1
ATOM 1340 C CA . VAL A 1 173 ? -4.140 -4.552 18.847 1.00 78.12 173 VAL A CA 1
ATOM 1341 C C . VAL A 1 173 ? -3.481 -3.174 18.741 1.00 78.12 173 VAL A C 1
ATOM 1343 O O . VAL A 1 173 ? -3.505 -2.421 19.708 1.00 78.12 173 VAL A O 1
ATOM 1346 N N . GLU A 1 174 ? -2.972 -2.782 17.573 1.00 67.69 174 GLU A N 1
ATOM 1347 C CA . GLU A 1 174 ? -2.307 -1.479 17.389 1.00 67.69 174 GLU A CA 1
ATOM 1348 C C . GLU A 1 174 ? -3.265 -0.281 17.477 1.00 67.69 174 GLU A C 1
ATOM 1350 O O . GLU A 1 174 ? -2.855 0.829 17.812 1.00 67.69 174 GLU A O 1
ATOM 1355 N N . LYS A 1 175 ? -4.551 -0.473 17.165 1.00 67.81 175 LYS A N 1
ATOM 1356 C CA . LYS A 1 175 ? -5.559 0.590 17.270 1.00 67.81 175 LYS A CA 1
ATOM 1357 C C . LYS A 1 175 ? -6.053 0.675 18.712 1.00 67.81 175 LYS A C 1
ATOM 1359 O O . LYS A 1 175 ? -7.055 0.067 19.074 1.00 67.81 175 LYS A O 1
ATOM 1364 N N . GLU A 1 176 ? -5.304 1.338 19.582 1.00 69.06 176 GLU A N 1
ATOM 1365 C CA . GLU A 1 176 ? -5.775 1.659 20.933 1.00 69.06 176 GLU A CA 1
ATOM 1366 C C . GLU A 1 176 ? -6.752 2.837 20.893 1.00 69.06 176 GLU A C 1
ATOM 1368 O O . GLU A 1 176 ? -6.478 3.871 20.281 1.00 69.06 176 GLU A O 1
ATOM 1373 N N . ILE A 1 177 ? -7.923 2.646 21.501 1.00 77.81 177 ILE A N 1
ATOM 1374 C CA . ILE A 1 177 ? -8.885 3.717 21.738 1.00 77.81 177 ILE A CA 1
ATOM 1375 C C . ILE A 1 177 ? -8.446 4.366 23.046 1.00 77.81 177 ILE A C 1
ATOM 1377 O O . ILE A 1 177 ? -8.684 3.829 24.123 1.00 77.81 177 ILE A O 1
ATOM 1381 N N . VAL A 1 178 ? -7.719 5.476 22.934 1.00 79.88 178 VAL A N 1
ATOM 1382 C CA . VAL A 1 178 ? -7.234 6.230 24.092 1.00 79.88 178 VAL A CA 1
ATOM 1383 C C . VAL A 1 178 ? -8.368 7.112 24.598 1.00 79.88 178 VAL A C 1
ATOM 1385 O O . VAL A 1 178 ? -8.885 7.950 23.859 1.00 79.88 178 VAL A O 1
ATOM 1388 N N . TYR A 1 179 ? -8.747 6.915 25.853 1.00 83.81 179 TYR A N 1
ATOM 1389 C CA . TYR A 1 179 ? -9.766 7.686 26.556 1.00 83.81 179 TYR A CA 1
ATOM 1390 C C . TYR A 1 179 ? -9.290 7.954 27.988 1.00 83.81 179 TYR A C 1
ATOM 1392 O O . TYR A 1 179 ? -8.395 7.262 28.489 1.00 83.81 179 TYR A O 1
ATOM 1400 N N . ASN A 1 180 ? -9.861 8.958 28.651 1.00 82.75 180 ASN A N 1
ATOM 1401 C CA . ASN A 1 180 ? -9.456 9.282 30.013 1.00 82.75 180 ASN A CA 1
ATOM 1402 C C . ASN A 1 180 ? -10.107 8.331 31.030 1.00 82.75 180 ASN A C 1
ATOM 1404 O O . ASN A 1 180 ? -11.319 8.293 31.196 1.00 82.75 180 ASN A O 1
ATOM 1408 N N . LYS A 1 181 ? -9.299 7.557 31.752 1.00 83.81 181 LYS A N 1
ATOM 1409 C CA . LYS A 1 181 ? -9.807 6.621 32.769 1.00 83.81 181 LYS A CA 1
ATOM 1410 C C . LYS A 1 181 ? -10.217 7.306 34.081 1.00 83.81 181 LYS A C 1
ATOM 1412 O O . LYS A 1 181 ? -10.895 6.681 34.887 1.00 83.81 181 LYS A O 1
ATOM 1417 N N . ALA A 1 182 ? -9.811 8.558 34.288 1.00 82.94 182 ALA A N 1
ATOM 1418 C CA . ALA A 1 182 ? -10.167 9.389 35.436 1.00 82.94 182 ALA A CA 1
ATOM 1419 C C . ALA A 1 182 ? -10.601 10.781 34.938 1.00 82.94 182 ALA A C 1
ATOM 1421 O O . ALA A 1 182 ? -9.846 11.749 35.071 1.00 82.94 182 ALA A O 1
ATOM 1422 N N . PRO A 1 183 ? -11.768 10.872 34.276 1.00 79.44 183 PRO A N 1
ATOM 1423 C CA . PRO A 1 183 ? -12.213 12.113 33.664 1.00 79.44 183 PRO A CA 1
ATOM 1424 C C . PRO A 1 183 ? -12.653 13.121 34.732 1.00 79.44 183 PRO A C 1
ATOM 1426 O O . PRO A 1 183 ? -13.097 12.744 35.822 1.00 79.44 183 PRO A O 1
ATOM 1429 N N . ASP A 1 184 ? -12.494 14.412 34.437 1.00 76.75 184 ASP A N 1
ATOM 1430 C CA . ASP A 1 184 ? -12.873 15.462 35.382 1.00 76.75 184 ASP A CA 1
ATOM 1431 C C . ASP A 1 184 ? -14.398 15.578 35.425 1.00 76.75 184 ASP A C 1
ATOM 1433 O O . ASP A 1 184 ? -15.042 15.905 34.430 1.00 76.75 184 ASP A O 1
ATOM 1437 N N . VAL A 1 185 ? -14.983 15.352 36.601 1.00 72.44 185 VAL A N 1
ATOM 1438 C CA . VAL A 1 185 ? -16.430 15.453 36.831 1.00 72.44 185 VAL A CA 1
ATOM 1439 C C . VAL A 1 185 ? -16.961 16.843 36.448 1.00 72.44 185 VAL A C 1
ATOM 1441 O O . VAL A 1 185 ? -18.114 16.970 36.042 1.00 72.44 185 VAL A O 1
ATOM 1444 N N . SER A 1 186 ? -16.132 17.894 36.519 1.00 70.94 186 SER A N 1
ATOM 1445 C CA . SER A 1 186 ? -16.511 19.249 36.102 1.00 70.94 186 SER A CA 1
ATOM 1446 C C . SER A 1 186 ? -16.771 19.375 34.592 1.00 70.94 186 SER A C 1
ATOM 1448 O O . SER A 1 186 ? -17.617 20.173 34.186 1.00 70.94 186 SER A O 1
ATOM 1450 N N . ALA A 1 187 ? -16.127 18.543 33.764 1.00 66.12 187 ALA A N 1
ATOM 1451 C CA . ALA A 1 187 ? -16.271 18.564 32.308 1.00 66.12 187 ALA A CA 1
ATOM 1452 C C . ALA A 1 187 ? -17.663 18.112 31.833 1.00 66.12 187 ALA A C 1
ATOM 1454 O O . ALA A 1 187 ? -18.095 18.505 30.751 1.00 66.12 187 ALA A O 1
ATOM 1455 N N . PHE A 1 188 ? -18.376 17.345 32.662 1.00 68.12 188 PHE A N 1
ATOM 1456 C CA . PHE A 1 188 ? -19.720 16.835 32.378 1.00 68.12 188 PHE A CA 1
ATOM 1457 C C . PHE A 1 188 ? -20.832 17.762 32.894 1.00 68.12 188 PHE A C 1
ATOM 1459 O O . PHE A 1 188 ? -21.964 17.691 32.427 1.00 68.12 188 PHE A O 1
ATOM 1466 N N . LYS A 1 189 ? -20.514 18.700 33.801 1.00 57.97 189 LYS A N 1
ATOM 1467 C CA . LYS A 1 189 ? -21.495 19.622 34.411 1.00 57.97 189 LYS A CA 1
ATOM 1468 C C . LYS A 1 189 ? -21.999 20.730 33.479 1.00 57.97 189 LYS A C 1
ATOM 1470 O O . LYS A 1 189 ? -22.965 21.399 33.820 1.00 57.97 189 LYS A O 1
ATOM 1475 N N . HIS A 1 190 ? -21.351 20.954 32.334 1.00 48.16 190 HIS A N 1
ATOM 1476 C CA . HIS A 1 190 ? -21.668 22.057 31.414 1.00 48.16 190 HIS A CA 1
ATOM 1477 C C . HIS A 1 190 ? -22.543 21.666 30.208 1.00 48.16 190 HIS A C 1
ATOM 1479 O O . HIS A 1 190 ? -22.841 22.524 29.383 1.00 48.16 190 HIS A O 1
ATOM 1485 N N . GLN A 1 191 ? -22.971 20.406 30.078 1.00 50.00 191 GLN A N 1
ATOM 1486 C CA . GLN A 1 191 ? -23.844 19.974 28.969 1.00 50.00 191 GLN A CA 1
ATOM 1487 C C . GLN A 1 191 ? -25.339 20.215 29.209 1.00 50.00 191 GLN A C 1
ATOM 1489 O O . GLN A 1 191 ? -26.146 20.008 28.311 1.00 50.00 191 GLN A O 1
ATOM 1494 N N . THR A 1 192 ? -25.707 20.718 30.384 1.00 42.44 192 THR A N 1
ATOM 1495 C CA . THR A 1 192 ? -27.086 21.008 30.802 1.00 42.44 192 THR A CA 1
ATOM 1496 C C . THR A 1 192 ? -27.631 22.366 30.344 1.00 42.44 192 THR A C 1
ATOM 1498 O O . THR A 1 192 ? -28.736 22.717 30.737 1.00 42.44 192 THR A O 1
ATOM 1501 N N . SER A 1 193 ? -26.915 23.155 29.531 1.00 36.72 193 SER A N 1
ATOM 1502 C CA . SER A 1 193 ? -27.314 24.549 29.243 1.00 36.72 193 SER A CA 1
ATOM 1503 C C . SER A 1 193 ? -27.519 24.904 27.765 1.00 36.72 193 SER A C 1
ATOM 1505 O O . SER A 1 193 ? -27.283 26.054 27.395 1.00 36.72 193 SER A O 1
ATOM 1507 N N . LEU A 1 194 ? -27.908 23.958 26.905 1.00 39.69 194 LEU A N 1
ATOM 1508 C CA . LEU A 1 194 ? -28.194 24.251 25.488 1.00 39.69 194 LEU A CA 1
ATOM 1509 C C . LEU A 1 194 ? -29.658 24.093 25.074 1.00 39.69 194 LEU A C 1
ATOM 1511 O O . LEU A 1 194 ? -29.949 24.191 23.887 1.00 39.69 194 LEU A O 1
ATOM 1515 N N . ASP A 1 195 ? -30.579 23.964 26.026 1.00 35.84 195 ASP A N 1
ATOM 1516 C CA . ASP A 1 195 ? -31.994 24.168 25.734 1.00 35.84 195 ASP A CA 1
ATOM 1517 C C . ASP A 1 195 ? -32.708 24.817 26.927 1.00 35.84 195 ASP A C 1
ATOM 1519 O O . ASP A 1 195 ? -32.519 24.399 28.069 1.00 35.84 195 ASP A O 1
ATOM 1523 N N . GLY A 1 196 ? -33.486 25.868 26.665 1.00 32.19 196 GLY A N 1
ATOM 1524 C CA . GLY A 1 196 ? -34.317 26.545 27.665 1.00 32.19 196 GLY A CA 1
ATOM 1525 C C . GLY A 1 196 ? -33.824 27.924 28.115 1.00 32.19 196 GLY A C 1
ATOM 1526 O O . GLY A 1 196 ? -33.017 28.073 29.030 1.00 32.19 196 GLY A O 1
ATOM 1527 N N . THR A 1 197 ? -34.380 28.945 27.467 1.00 35.06 197 THR A N 1
ATOM 1528 C CA . THR A 1 197 ? -34.632 30.306 27.968 1.00 35.06 197 THR A CA 1
ATOM 1529 C C . THR A 1 197 ? -34.618 30.451 29.495 1.00 35.06 197 THR A C 1
ATOM 1531 O O . THR A 1 197 ? -35.444 29.871 30.196 1.00 35.06 197 THR A O 1
ATOM 1534 N N . LYS A 1 198 ? -33.728 31.314 30.000 1.00 34.06 198 LYS A N 1
ATOM 1535 C CA . LYS A 1 198 ? -33.914 31.958 31.302 1.00 34.06 198 LYS A CA 1
ATOM 1536 C C . LYS A 1 198 ? -35.072 32.943 31.181 1.00 34.06 198 LYS A C 1
ATOM 1538 O O . LYS A 1 198 ? -34.851 34.046 30.694 1.00 34.06 198 LYS A O 1
ATOM 1543 N N . ASP A 1 199 ? -36.243 32.553 31.657 1.00 31.88 199 ASP A N 1
ATOM 1544 C CA . ASP A 1 199 ? -37.166 33.507 32.256 1.00 31.88 199 ASP A CA 1
ATOM 1545 C C . ASP A 1 199 ? -37.244 33.196 33.749 1.00 31.88 199 ASP A C 1
ATOM 1547 O O . ASP A 1 199 ? -37.465 32.064 34.180 1.00 31.88 199 ASP A O 1
ATOM 1551 N N . GLU A 1 200 ? -36.935 34.225 34.528 1.00 39.66 200 GLU A N 1
ATOM 1552 C CA . GLU A 1 200 ? -37.185 34.305 35.959 1.00 39.66 200 GLU A CA 1
ATOM 1553 C C . GLU A 1 200 ? -38.683 34.067 36.208 1.00 39.66 200 GLU A C 1
ATOM 1555 O O . GLU A 1 200 ? -39.487 34.595 35.445 1.00 39.66 200 GLU A O 1
ATOM 1560 N N . LEU A 1 201 ? -39.046 33.289 37.240 1.00 35.44 201 LEU A N 1
ATOM 1561 C CA . LEU A 1 201 ? -40.152 33.545 38.187 1.00 35.44 201 LEU A CA 1
ATOM 1562 C C . LEU A 1 201 ? -40.426 32.324 39.103 1.00 35.44 201 LEU A C 1
ATOM 1564 O O . LEU A 1 201 ? -40.784 31.249 38.640 1.00 35.44 201 LEU A O 1
ATOM 1568 N N . GLU A 1 202 ? -40.262 32.587 40.405 1.00 32.72 202 GLU A N 1
ATOM 1569 C CA . GLU A 1 202 ? -41.014 32.142 41.599 1.00 32.72 202 GLU A CA 1
ATOM 1570 C C . GLU A 1 202 ? -41.207 30.664 42.024 1.00 32.72 202 GLU A C 1
ATOM 1572 O O . GLU A 1 202 ? -41.326 29.723 41.250 1.00 32.72 202 GLU A O 1
ATOM 1577 N N . GLU A 1 203 ? -41.224 30.526 43.359 1.00 40.50 203 GLU A N 1
ATOM 1578 C CA . GLU A 1 203 ? -41.360 29.335 44.206 1.00 40.50 203 GLU A CA 1
ATOM 1579 C C . GLU A 1 203 ? -42.640 28.511 43.960 1.00 40.50 203 GLU A C 1
ATOM 1581 O O . GLU A 1 203 ? -43.727 29.070 43.831 1.00 40.50 203 GLU A O 1
ATOM 1586 N N . GLY A 1 204 ? -42.546 27.174 44.051 1.00 28.61 204 GLY A N 1
ATOM 1587 C CA . GLY A 1 204 ? -43.722 26.316 44.262 1.00 28.61 204 GLY A CA 1
ATOM 1588 C C . GLY A 1 204 ? -43.578 24.837 43.867 1.00 28.61 204 GLY A C 1
ATOM 1589 O O . GLY A 1 204 ? -43.511 24.511 42.694 1.00 28.61 204 GLY A O 1
ATOM 1590 N N . GLU A 1 205 ? -43.560 23.972 44.886 1.00 29.48 205 GLU A N 1
ATOM 1591 C CA . GLU A 1 205 ? -43.975 22.553 44.991 1.00 29.48 205 GLU A CA 1
ATOM 1592 C C . GLU A 1 205 ? -43.908 21.539 43.814 1.00 29.48 205 GLU A C 1
ATOM 1594 O O . GLU A 1 205 ? -44.574 21.631 42.789 1.00 29.48 205 GLU A O 1
ATOM 1599 N N . THR A 1 206 ? -43.188 20.444 44.113 1.00 43.75 206 THR A N 1
ATOM 1600 C CA . THR A 1 206 ? -43.380 19.025 43.733 1.00 43.75 206 THR A CA 1
ATOM 1601 C C . THR A 1 206 ? -44.086 18.694 42.412 1.00 43.75 206 THR A C 1
ATOM 1603 O O . THR A 1 206 ? -45.300 18.504 42.383 1.00 43.75 206 THR A O 1
ATOM 1606 N N . THR A 1 207 ? -43.309 18.389 41.371 1.00 29.16 207 THR A N 1
ATOM 1607 C CA . THR A 1 207 ? -43.679 17.354 40.392 1.00 29.16 207 THR A CA 1
ATOM 1608 C C . THR A 1 207 ? -42.444 16.569 39.954 1.00 29.16 207 THR A C 1
ATOM 1610 O O . THR A 1 207 ? -41.362 17.117 39.760 1.00 29.16 207 THR A O 1
ATOM 1613 N N . ASP A 1 208 ? -42.629 15.256 39.877 1.00 40.53 208 ASP A N 1
ATOM 1614 C CA . ASP A 1 208 ? -41.676 14.218 39.490 1.00 40.53 208 ASP A CA 1
ATOM 1615 C C . ASP A 1 208 ? -41.307 14.394 38.002 1.00 40.53 208 ASP A C 1
ATOM 1617 O O . ASP A 1 208 ? -41.922 13.812 37.107 1.00 40.53 208 ASP A O 1
ATOM 1621 N N . ALA A 1 209 ? -40.373 15.303 37.711 1.00 32.28 209 ALA A N 1
ATOM 1622 C CA . ALA A 1 209 ? -39.792 15.448 36.382 1.00 32.28 209 ALA A CA 1
ATOM 1623 C C . ALA A 1 209 ? -38.738 14.345 36.186 1.00 32.28 209 ALA A C 1
ATOM 1625 O O . ALA A 1 209 ? -37.942 14.116 37.102 1.00 32.28 209 ALA A O 1
ATOM 1626 N N . PRO A 1 210 ? -38.684 13.669 35.020 1.00 38.59 210 PRO A N 1
ATOM 1627 C CA . PRO A 1 210 ? -37.637 12.694 34.765 1.00 38.59 210 PRO A CA 1
ATOM 1628 C C . PRO A 1 210 ? -36.311 13.441 34.844 1.00 38.59 210 PRO A C 1
ATOM 1630 O O . PRO A 1 210 ? -36.080 14.377 34.076 1.00 38.59 210 PRO A O 1
ATOM 1633 N N . THR A 1 211 ? -35.483 13.070 35.819 1.00 36.22 211 THR A N 1
ATOM 1634 C CA . THR A 1 211 ? -34.156 13.646 35.997 1.00 36.22 211 THR A CA 1
ATOM 1635 C C . THR A 1 211 ? -33.442 13.601 34.646 1.00 36.22 211 THR A C 1
ATOM 1637 O O . THR A 1 211 ? -33.342 12.517 34.060 1.00 36.22 211 THR A O 1
ATOM 1640 N N . PRO A 1 212 ? -32.995 14.752 34.104 1.00 40.88 212 PRO A N 1
ATOM 1641 C CA . PRO A 1 212 ? -32.188 14.769 32.896 1.00 40.88 212 PRO A CA 1
ATOM 1642 C C . PRO A 1 212 ? -31.041 13.791 33.111 1.00 40.88 212 PRO A C 1
ATOM 1644 O O . PRO A 1 212 ? -30.329 13.895 34.108 1.00 40.88 212 PRO A O 1
ATOM 1647 N N . ILE A 1 213 ? -30.939 12.783 32.246 1.00 49.50 213 ILE A N 1
ATOM 1648 C CA . ILE A 1 213 ? -29.945 11.722 32.384 1.00 49.50 213 ILE A CA 1
ATOM 1649 C C . ILE A 1 213 ? -28.577 12.389 32.262 1.00 49.50 213 ILE A C 1
ATOM 1651 O O . ILE A 1 213 ? -28.141 12.746 31.168 1.00 49.50 213 ILE A O 1
ATOM 1655 N N . GLU A 1 214 ? -27.932 12.617 33.403 1.00 55.28 214 GLU A N 1
ATOM 1656 C CA . GLU A 1 214 ? -26.593 13.175 33.463 1.00 55.28 214 GLU A CA 1
ATOM 1657 C C . GLU A 1 214 ? -25.658 12.153 32.821 1.00 55.28 214 GLU A C 1
ATOM 1659 O O . GLU A 1 214 ? -25.468 11.050 33.337 1.00 55.28 214 GLU A O 1
ATOM 1664 N N . VAL A 1 215 ? -25.090 12.493 31.663 1.00 62.38 215 VAL A N 1
ATOM 1665 C CA . VAL A 1 215 ? -23.951 11.748 31.126 1.00 62.38 215 VAL A CA 1
ATOM 1666 C C . VAL A 1 215 ? -22.803 11.997 32.091 1.00 62.38 215 VAL A C 1
ATOM 1668 O O . VAL A 1 215 ? -22.116 13.010 32.011 1.00 62.38 215 VAL A O 1
ATOM 1671 N N . ASP A 1 216 ? -22.659 11.115 33.070 1.00 73.19 216 ASP A N 1
ATOM 1672 C CA . ASP A 1 216 ? -21.694 11.268 34.139 1.00 73.19 216 ASP A CA 1
ATOM 1673 C C . ASP A 1 216 ? -20.327 10.678 33.751 1.00 73.19 216 ASP A C 1
ATOM 1675 O O . ASP A 1 216 ? -20.158 9.900 32.803 1.00 73.19 216 ASP A O 1
ATOM 1679 N N . ALA A 1 217 ? -19.306 11.058 34.517 1.00 77.88 217 ALA A N 1
ATOM 1680 C CA . ALA A 1 217 ? -17.951 10.531 34.378 1.00 77.88 217 ALA A CA 1
ATOM 1681 C C . ALA A 1 217 ? -17.906 8.987 34.437 1.00 77.88 217 ALA A C 1
ATOM 1683 O O . ALA A 1 217 ? -17.055 8.361 33.799 1.00 77.88 217 ALA A O 1
ATOM 1684 N N . SER A 1 218 ? -18.830 8.370 35.184 1.00 82.94 218 SER A N 1
ATOM 1685 C CA . SER A 1 218 ? -18.946 6.917 35.342 1.00 82.94 218 SER A CA 1
ATOM 1686 C C . SER A 1 218 ? -19.378 6.239 34.041 1.00 82.94 218 SER A C 1
ATOM 1688 O O . SER A 1 218 ? -18.744 5.269 33.612 1.00 82.94 218 SER A O 1
ATOM 1690 N N . LEU A 1 219 ? -20.399 6.778 33.369 1.00 85.12 219 LEU A N 1
ATOM 1691 C CA . LEU A 1 219 ? -20.879 6.303 32.077 1.00 85.12 219 LEU A CA 1
ATOM 1692 C C . LEU A 1 219 ? -19.789 6.400 31.014 1.00 85.12 219 LEU A C 1
ATOM 1694 O O . LEU A 1 219 ? -19.561 5.425 30.302 1.00 85.12 219 LEU A O 1
ATOM 1698 N N . TYR A 1 220 ? -19.072 7.525 30.940 1.00 85.88 220 TYR A N 1
ATOM 1699 C CA . TYR A 1 220 ? -17.964 7.693 29.996 1.00 85.88 220 TYR A CA 1
ATOM 1700 C C . TYR A 1 220 ? -16.904 6.592 30.172 1.00 85.88 220 TYR A C 1
ATOM 1702 O O . TYR A 1 220 ? -16.519 5.929 29.205 1.00 85.88 220 TYR A O 1
ATOM 1710 N N . VAL A 1 221 ? -16.469 6.335 31.411 1.00 87.44 221 VAL A N 1
ATOM 1711 C CA . VAL A 1 221 ? -15.459 5.302 31.691 1.00 87.44 221 VAL A CA 1
ATOM 1712 C C . VAL A 1 221 ? -15.988 3.900 31.381 1.00 87.44 221 VAL A C 1
ATOM 1714 O O . VAL A 1 221 ? -15.259 3.102 30.786 1.00 87.44 221 VAL A O 1
ATOM 1717 N N . LYS A 1 222 ? -17.239 3.595 31.751 1.00 88.69 222 LYS A N 1
ATOM 1718 C CA . LYS A 1 222 ? -17.884 2.304 31.462 1.00 88.69 222 LYS A CA 1
ATOM 1719 C C . LYS A 1 222 ? -18.064 2.080 29.961 1.00 88.69 222 LYS A C 1
ATOM 1721 O O . LYS A 1 222 ? -17.780 0.989 29.483 1.00 88.69 222 LYS A O 1
ATOM 1726 N N . PHE A 1 223 ? -18.482 3.096 29.211 1.00 89.94 223 PHE A N 1
ATOM 1727 C CA . PHE A 1 223 ? -18.689 3.008 27.768 1.00 89.94 223 PHE A CA 1
ATOM 1728 C C . PHE A 1 223 ? -17.380 2.731 27.024 1.00 89.9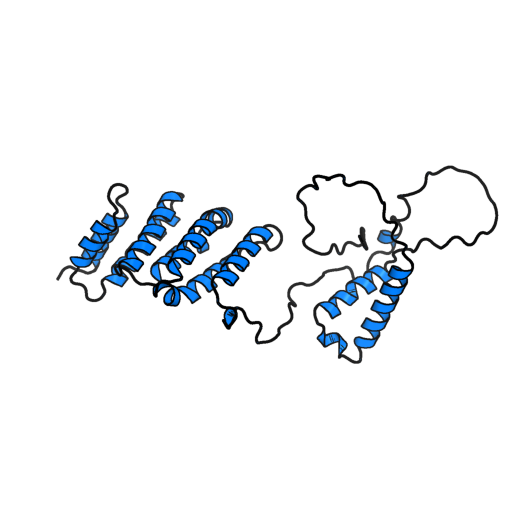4 223 PHE A C 1
ATOM 1730 O O . PHE A 1 223 ? -17.296 1.804 26.214 1.00 89.94 223 PHE A O 1
ATOM 1737 N N . TRP A 1 224 ? -16.327 3.494 27.325 1.00 90.38 224 TRP A N 1
ATOM 1738 C CA . TRP A 1 224 ? -15.045 3.314 26.649 1.00 90.38 224 TRP A CA 1
ATOM 1739 C C . TRP A 1 224 ? -14.288 2.063 27.111 1.00 90.38 224 TRP A C 1
ATOM 1741 O O . TRP A 1 224 ? -13.534 1.504 26.313 1.00 90.38 224 TRP A O 1
ATOM 1751 N N . SER A 1 225 ? -14.516 1.559 28.332 1.00 90.25 225 SER A N 1
ATOM 1752 C CA . SER A 1 225 ? -13.895 0.300 28.777 1.00 90.25 225 SER A CA 1
ATOM 1753 C C . SER A 1 225 ? -14.401 -0.921 28.004 1.00 90.25 225 SER A C 1
ATOM 1755 O O . SER A 1 225 ? -13.627 -1.844 27.748 1.00 90.25 225 SER A O 1
ATOM 1757 N N . ILE A 1 226 ? -15.659 -0.908 27.543 1.00 92.25 226 ILE A N 1
ATOM 1758 C CA . ILE A 1 226 ? -16.236 -1.979 26.710 1.00 92.25 226 ILE A CA 1
ATOM 1759 C C . ILE A 1 226 ? -15.450 -2.148 25.398 1.00 92.25 226 ILE A C 1
ATOM 1761 O O . ILE A 1 226 ? -15.299 -3.265 24.899 1.00 92.25 226 ILE A O 1
ATOM 1765 N N . GLN A 1 227 ? -14.881 -1.068 24.853 1.00 89.81 227 GLN A N 1
ATOM 1766 C CA . GLN A 1 227 ? -14.144 -1.113 23.587 1.00 89.81 227 GLN A CA 1
ATOM 1767 C C . GLN A 1 227 ? -12.925 -2.050 23.624 1.00 89.81 227 GLN A C 1
ATOM 1769 O O . GLN A 1 227 ? -12.554 -2.616 22.593 1.00 89.81 227 GLN A O 1
ATOM 1774 N N . GLU A 1 228 ? -12.315 -2.261 24.796 1.00 88.31 228 GLU A N 1
ATOM 1775 C CA . GLU A 1 228 ? -11.210 -3.214 24.955 1.00 88.31 228 GLU A CA 1
ATOM 1776 C C . GLU A 1 228 ? -11.664 -4.655 24.664 1.00 88.31 228 GLU A C 1
ATOM 1778 O O . GLU A 1 228 ? -10.957 -5.410 23.990 1.00 88.31 228 GLU A O 1
ATOM 1783 N N . PHE A 1 229 ? -12.882 -5.006 25.081 1.00 90.81 229 PHE A N 1
ATOM 1784 C CA . PHE A 1 229 ? -13.484 -6.316 24.839 1.00 90.81 229 PHE A CA 1
ATOM 1785 C C . PHE A 1 229 ? -13.872 -6.513 23.370 1.00 90.81 229 PHE A C 1
ATOM 1787 O O . PHE A 1 229 ? -13.646 -7.588 22.820 1.00 90.81 229 PHE A O 1
ATOM 1794 N N . PHE A 1 230 ? -14.375 -5.475 22.691 1.00 89.88 230 PHE A N 1
ATOM 1795 C CA . PHE A 1 230 ? -14.642 -5.548 21.246 1.00 89.88 230 PHE A CA 1
ATOM 1796 C C . PHE A 1 230 ? -13.365 -5.692 20.417 1.00 89.88 230 PHE A C 1
ATOM 1798 O O . PHE A 1 230 ? -13.355 -6.363 19.384 1.00 89.88 230 PHE A O 1
ATOM 1805 N N . LYS A 1 231 ? -12.270 -5.086 20.878 1.00 87.25 231 LYS A N 1
ATOM 1806 C CA . LYS A 1 231 ? -10.960 -5.182 20.234 1.00 87.25 231 LYS A CA 1
ATOM 1807 C C . LYS A 1 231 ? -10.307 -6.550 20.437 1.00 87.25 231 LYS A C 1
ATOM 1809 O O . LYS A 1 231 ? -9.646 -7.045 19.523 1.00 87.25 231 LYS A O 1
ATOM 1814 N N . ILE A 1 232 ? -10.467 -7.145 21.620 1.00 89.19 232 ILE A N 1
ATOM 1815 C CA . ILE A 1 232 ? -9.895 -8.446 21.984 1.00 89.19 232 ILE A CA 1
ATOM 1816 C C . ILE A 1 232 ? -11.014 -9.337 22.555 1.00 89.19 232 ILE A C 1
ATOM 1818 O O . ILE A 1 232 ? -11.139 -9.474 23.775 1.00 89.19 232 ILE A O 1
ATOM 1822 N N . PRO A 1 233 ? -11.806 -10.005 21.693 1.00 90.50 233 PRO A N 1
ATOM 1823 C CA . PRO A 1 233 ? -12.947 -10.817 22.127 1.00 90.50 233 PRO A CA 1
ATOM 1824 C C . PRO A 1 233 ? -12.570 -11.962 23.071 1.00 90.50 233 PRO A C 1
ATOM 1826 O O . PRO A 1 233 ? -13.397 -12.436 23.846 1.00 90.50 233 PRO A O 1
ATOM 1829 N N . THR A 1 234 ? -11.311 -12.409 23.046 1.00 91.81 234 THR A N 1
ATOM 1830 C CA . THR A 1 234 ? -10.838 -13.470 23.939 1.00 91.81 234 THR A CA 1
ATOM 1831 C C . THR A 1 234 ? -10.856 -13.069 25.415 1.00 91.81 234 THR A C 1
ATOM 1833 O O . THR A 1 234 ? -10.879 -13.946 26.274 1.00 91.81 234 THR A O 1
ATOM 1836 N N . LEU A 1 235 ? -10.887 -11.767 25.729 1.00 91.56 235 LEU A N 1
ATOM 1837 C CA . LEU A 1 235 ? -11.014 -11.270 27.103 1.00 91.56 235 LEU A CA 1
ATOM 1838 C C . LEU A 1 235 ? -12.337 -11.679 27.758 1.00 91.56 235 LEU A C 1
ATOM 1840 O O . LEU A 1 235 ? -12.388 -11.814 28.977 1.00 91.56 235 LEU A O 1
ATOM 1844 N N . CYS A 1 236 ? -13.379 -11.936 26.967 1.00 93.25 236 CYS A N 1
ATOM 1845 C CA . CYS A 1 236 ? -14.676 -12.380 27.471 1.00 93.25 236 CYS A CA 1
ATOM 1846 C C . CYS A 1 236 ? -14.659 -13.810 28.036 1.00 93.25 236 CYS A C 1
ATOM 1848 O O . CYS A 1 236 ? -15.596 -14.197 28.723 1.00 93.25 236 CYS A O 1
ATOM 1850 N N . TYR A 1 237 ? -13.605 -14.595 27.785 1.00 93.50 237 TYR A N 1
ATOM 1851 C CA . TYR A 1 237 ? -13.445 -15.929 28.377 1.00 93.50 237 TYR A CA 1
ATOM 1852 C C . TYR A 1 237 ? -12.686 -15.913 29.714 1.00 93.50 237 TYR A C 1
ATOM 1854 O O . TYR A 1 237 ? -12.577 -16.946 30.375 1.00 93.50 237 TYR A O 1
ATOM 1862 N N . ASP A 1 238 ? -12.150 -14.761 30.129 1.00 95.12 238 ASP A N 1
ATOM 1863 C CA . ASP A 1 238 ? -11.495 -14.607 31.427 1.00 95.12 238 ASP A CA 1
ATOM 1864 C C . ASP A 1 238 ? -12.552 -14.461 32.533 1.00 95.12 238 ASP A C 1
ATOM 1866 O O . ASP A 1 238 ? -13.375 -13.542 32.514 1.00 95.12 238 ASP A O 1
ATOM 1870 N N . LYS A 1 239 ? -12.497 -15.353 33.531 1.00 94.06 239 LYS A N 1
ATOM 1871 C CA . LYS A 1 239 ? -13.440 -15.395 34.662 1.00 94.06 239 LYS A CA 1
ATOM 1872 C C . LYS A 1 239 ? -13.512 -14.084 35.445 1.00 94.06 239 LYS A C 1
ATOM 1874 O O . LYS A 1 239 ? -14.561 -13.783 36.003 1.00 94.06 239 LYS A O 1
ATOM 1879 N N . ASN A 1 240 ? -12.421 -13.322 35.496 1.00 94.38 240 ASN A N 1
ATOM 1880 C CA . ASN A 1 240 ? -12.365 -12.065 36.237 1.00 94.38 240 ASN A CA 1
ATOM 1881 C C . ASN A 1 240 ? -12.853 -10.880 35.397 1.00 94.38 240 ASN A C 1
ATOM 1883 O O . ASN A 1 240 ? -13.367 -9.910 35.948 1.00 94.38 240 ASN A O 1
ATOM 1887 N N . LYS A 1 241 ? -12.695 -10.941 34.068 1.00 93.88 241 LYS A N 1
ATOM 1888 C CA . LYS A 1 241 ? -13.042 -9.831 33.166 1.00 93.88 241 LYS A CA 1
ATOM 1889 C C . LYS A 1 241 ? -14.467 -9.923 32.628 1.00 93.88 241 LYS A C 1
ATOM 1891 O O . LYS A 1 241 ? -15.072 -8.890 32.360 1.00 93.88 241 LYS A O 1
ATOM 1896 N N . TRP A 1 242 ? -15.016 -11.130 32.503 1.00 95.06 242 TRP A N 1
ATOM 1897 C CA . TRP A 1 242 ? -16.380 -11.338 32.018 1.00 95.06 242 TRP A CA 1
ATOM 1898 C C . TRP A 1 242 ? -17.453 -10.627 32.865 1.00 95.06 242 TRP A C 1
ATOM 1900 O O . TRP A 1 242 ? -18.250 -9.895 32.277 1.00 95.06 242 TRP A O 1
ATOM 1910 N N . PRO A 1 243 ? -17.447 -10.711 34.214 1.00 95.81 243 PRO A N 1
ATOM 1911 C CA . PRO A 1 243 ? -18.426 -9.985 35.026 1.00 95.81 243 PRO A CA 1
ATOM 1912 C C . PRO A 1 243 ? -18.334 -8.463 34.854 1.00 95.81 243 PRO A C 1
ATOM 1914 O O . PRO A 1 243 ? -19.349 -7.774 34.870 1.00 95.81 243 PRO A O 1
ATOM 1917 N N . VAL A 1 244 ? -17.120 -7.934 34.643 1.00 93.44 244 VAL A N 1
ATOM 1918 C CA . VAL A 1 244 ? -16.894 -6.502 34.387 1.00 93.44 244 VAL A CA 1
ATOM 1919 C C . VAL A 1 244 ? -17.521 -6.088 33.057 1.00 93.44 244 VAL A C 1
ATOM 1921 O O . VAL A 1 244 ? -18.215 -5.076 33.002 1.00 93.44 244 VAL A O 1
ATOM 1924 N N . PHE A 1 245 ? -17.326 -6.881 31.999 1.00 94.81 245 PHE A N 1
ATOM 1925 C CA . PHE A 1 245 ? -17.946 -6.635 30.696 1.00 94.81 245 PHE A CA 1
ATOM 1926 C C . PHE A 1 245 ? -19.475 -6.660 30.768 1.00 94.81 245 PHE A C 1
ATOM 1928 O O . PHE A 1 245 ? -20.113 -5.749 30.237 1.00 94.81 245 PHE A O 1
ATOM 1935 N N . GLN A 1 246 ? -20.055 -7.663 31.440 1.00 95.12 246 GLN A N 1
ATOM 1936 C CA . GLN A 1 246 ? -21.507 -7.773 31.616 1.00 95.12 246 GLN A CA 1
ATOM 1937 C C . GLN A 1 246 ? -22.064 -6.537 32.319 1.00 95.12 246 GLN A C 1
ATOM 1939 O O . GLN A 1 246 ? -22.892 -5.835 31.747 1.00 95.12 246 GLN A O 1
ATOM 1944 N N . HIS A 1 247 ? -21.520 -6.207 33.493 1.00 93.62 247 HIS A N 1
ATOM 1945 C CA . HIS A 1 247 ? -21.989 -5.074 34.283 1.00 93.62 247 HIS A CA 1
ATOM 1946 C C . HIS A 1 247 ? -21.845 -3.734 33.543 1.00 93.62 247 HIS A C 1
ATOM 1948 O O . HIS A 1 247 ? -22.759 -2.909 33.566 1.00 93.62 247 HIS A O 1
ATOM 1954 N N . SER A 1 248 ? -20.713 -3.500 32.866 1.00 91.81 248 SER A N 1
ATOM 1955 C CA . SER A 1 248 ? -20.520 -2.289 32.060 1.00 91.81 248 SER A CA 1
ATOM 1956 C C . SER A 1 248 ? -21.513 -2.203 30.900 1.00 91.81 248 SER A C 1
ATOM 1958 O O . SER A 1 248 ? -22.059 -1.130 30.656 1.00 91.81 248 SER A O 1
ATOM 1960 N N . THR A 1 249 ? -21.765 -3.313 30.204 1.00 93.44 249 THR A N 1
ATOM 1961 C CA . THR A 1 249 ? -22.681 -3.354 29.054 1.00 93.44 249 THR A CA 1
ATOM 1962 C C . THR A 1 249 ? -24.133 -3.166 29.484 1.00 93.44 249 THR A C 1
ATOM 1964 O O . THR A 1 249 ? -24.844 -2.394 28.851 1.00 93.44 249 THR A O 1
ATOM 1967 N N . GLU A 1 250 ? -24.559 -3.807 30.574 1.00 93.38 250 GLU A N 1
ATOM 1968 C CA . GLU A 1 250 ? -25.899 -3.642 31.155 1.00 93.38 250 GLU A CA 1
ATOM 1969 C C . GLU A 1 250 ? -26.163 -2.178 31.516 1.00 93.38 250 GLU A C 1
ATOM 1971 O O . GLU A 1 250 ? -27.136 -1.607 31.033 1.00 93.38 250 GLU A O 1
ATOM 1976 N N . THR A 1 251 ? -25.239 -1.530 32.243 1.00 89.31 251 THR A N 1
ATOM 1977 C CA . THR A 1 251 ? -25.375 -0.102 32.593 1.00 89.31 251 THR A CA 1
ATOM 1978 C C . THR A 1 251 ? -25.514 0.776 31.342 1.00 89.31 251 THR A C 1
ATOM 1980 O O . THR A 1 251 ? -26.361 1.663 31.289 1.00 89.31 251 THR A O 1
ATOM 1983 N N . VAL A 1 252 ? -24.677 0.544 30.322 1.00 89.75 252 VAL A N 1
ATOM 1984 C CA . VAL A 1 252 ? -24.700 1.333 29.080 1.00 89.75 252 VAL A CA 1
ATOM 1985 C C . VAL A 1 252 ? -26.012 1.131 28.318 1.00 89.75 252 VAL A C 1
ATOM 1987 O O . VAL A 1 252 ? -26.603 2.105 27.860 1.00 89.75 252 VAL A O 1
ATOM 1990 N N . LEU A 1 253 ? -26.492 -0.109 28.197 1.00 90.25 253 LEU A N 1
ATOM 1991 C CA . LEU A 1 253 ? -27.733 -0.417 27.483 1.00 90.25 253 LEU A CA 1
ATOM 1992 C C . LEU A 1 253 ? -28.978 0.095 28.213 1.00 90.25 253 LEU A C 1
ATOM 1994 O O . LEU A 1 253 ? -29.896 0.576 27.553 1.00 90.25 253 LEU A O 1
ATOM 1998 N N . GLU A 1 254 ? -29.008 0.035 29.545 1.00 89.06 254 GLU A N 1
ATOM 1999 C CA . GLU A 1 254 ? -30.084 0.624 30.352 1.00 89.06 254 GLU A CA 1
ATOM 2000 C C . GLU A 1 254 ? -30.201 2.127 30.086 1.00 89.06 254 GLU A C 1
ATOM 2002 O O . GLU A 1 254 ? -31.291 2.624 29.804 1.00 89.06 254 GLU A O 1
ATOM 2007 N N . ILE A 1 255 ? -29.071 2.835 30.068 1.00 85.06 255 ILE A N 1
ATOM 2008 C CA . ILE A 1 255 ? -29.038 4.267 29.758 1.00 85.06 255 ILE A CA 1
ATOM 2009 C C . ILE A 1 255 ? -29.440 4.531 28.302 1.00 85.06 255 ILE A C 1
ATOM 2011 O O . ILE A 1 255 ? -30.195 5.457 28.025 1.00 85.06 255 ILE A O 1
ATOM 2015 N N . PHE A 1 256 ? -29.007 3.701 27.352 1.00 85.12 256 PHE A N 1
ATOM 2016 C CA . PHE A 1 256 ? -29.435 3.855 25.956 1.00 85.12 256 PHE A CA 1
ATOM 2017 C C . PHE A 1 256 ? -30.939 3.633 25.800 1.00 85.12 256 PHE A C 1
ATOM 2019 O O . PHE A 1 256 ? -31.573 4.295 24.986 1.00 85.12 256 PHE A O 1
ATOM 2026 N N . SER A 1 257 ? -31.522 2.729 26.591 1.00 85.25 257 SER A N 1
ATOM 2027 C CA . SER A 1 257 ? -32.958 2.453 26.562 1.00 85.25 257 SER A CA 1
ATOM 2028 C C . SER A 1 257 ? -33.807 3.570 27.175 1.00 85.25 257 SER A C 1
ATOM 2030 O O . SER A 1 257 ? -34.964 3.737 26.787 1.00 85.25 257 SER A O 1
ATOM 2032 N N . SER A 1 258 ? -33.250 4.347 28.109 1.00 82.06 258 SER A N 1
ATOM 2033 C CA . SER A 1 258 ? -33.942 5.478 28.731 1.00 82.06 258 SER A CA 1
ATOM 2034 C C . SER A 1 258 ? -33.853 6.764 27.901 1.00 82.06 258 SER A C 1
ATOM 2036 O O . SER A 1 258 ? -34.711 7.639 28.038 1.00 82.06 258 SER A O 1
ATOM 2038 N N . ILE A 1 259 ? -32.882 6.864 26.988 1.00 80.56 259 ILE A N 1
ATOM 2039 C CA . ILE A 1 259 ? -32.767 7.969 26.031 1.00 80.56 259 ILE A CA 1
ATOM 2040 C C . ILE A 1 259 ? -33.763 7.759 24.880 1.00 80.56 259 ILE A C 1
ATOM 2042 O O . ILE A 1 259 ? -33.591 6.899 24.016 1.00 80.56 259 ILE A O 1
ATOM 2046 N N . LYS A 1 260 ? -34.808 8.591 24.821 1.00 77.12 260 LYS A N 1
ATOM 2047 C CA . LYS A 1 260 ? -35.691 8.661 23.648 1.00 77.12 260 LYS A CA 1
ATOM 2048 C C . LYS A 1 260 ? -35.012 9.471 22.547 1.00 77.12 260 LYS A C 1
ATOM 2050 O O . LYS A 1 260 ? -34.905 10.688 22.659 1.00 77.12 260 LYS A O 1
ATOM 2055 N N . LEU A 1 261 ? -34.604 8.805 21.469 1.00 73.00 261 LEU A N 1
ATOM 2056 C CA . LEU A 1 261 ? -34.172 9.482 20.246 1.00 73.00 261 LEU A CA 1
ATOM 2057 C C . LEU A 1 261 ? -35.373 10.228 19.651 1.00 73.00 261 LEU A C 1
ATOM 2059 O O . LEU A 1 261 ? -36.307 9.606 19.142 1.00 73.00 261 LEU A O 1
ATOM 2063 N N . GLN A 1 262 ? -35.368 11.557 19.732 1.00 59.91 262 GLN A N 1
ATOM 2064 C CA . GLN A 1 262 ? -36.273 12.366 18.929 1.00 59.91 262 GLN A CA 1
ATOM 2065 C C . GLN A 1 262 ? -35.736 12.342 17.498 1.00 59.91 262 GLN A C 1
ATOM 2067 O O . GLN A 1 262 ? -34.738 12.986 17.188 1.00 59.91 262 GLN A O 1
ATOM 2072 N N . PHE A 1 263 ? -36.360 11.543 16.633 1.00 50.72 263 PHE A N 1
ATOM 2073 C CA . PHE A 1 263 ? -36.174 11.714 15.199 1.00 50.72 263 PHE A CA 1
ATOM 2074 C C . PHE A 1 263 ? -36.811 13.050 14.832 1.00 50.72 263 PHE A C 1
ATOM 2076 O O . PHE A 1 263 ? -38.035 13.158 14.780 1.00 50.72 263 PHE A O 1
ATOM 2083 N N . SER A 1 264 ? -35.990 14.070 14.605 1.00 46.75 264 SER A N 1
ATOM 2084 C CA . SER A 1 264 ? -36.442 15.247 13.877 1.00 46.75 264 SER A CA 1
ATOM 2085 C C . SER A 1 264 ? -36.755 14.787 12.455 1.00 46.75 264 SER A C 1
ATOM 2087 O O . SER A 1 264 ? -35.850 14.583 11.646 1.00 46.75 264 SER A O 1
ATOM 2089 N N . GLU A 1 265 ? -38.034 14.552 12.161 1.00 49.06 265 GLU A N 1
ATOM 2090 C CA . GLU A 1 265 ? -38.537 14.501 10.789 1.00 49.06 265 GLU A CA 1
ATOM 2091 C C . GLU A 1 265 ? -38.434 15.910 10.199 1.00 49.06 265 GLU A C 1
ATOM 2093 O O . GLU A 1 265 ? -39.433 16.596 10.042 1.00 49.06 265 GLU A O 1
ATOM 2098 N N . ASP A 1 266 ? -37.221 16.369 9.902 1.00 43.00 266 ASP A N 1
ATOM 2099 C CA . ASP A 1 266 ? -37.029 17.627 9.199 1.00 43.00 266 ASP A CA 1
ATOM 2100 C C . ASP A 1 266 ? -36.017 17.462 8.072 1.00 43.00 266 ASP A C 1
ATOM 2102 O O . ASP A 1 266 ? -34.807 17.579 8.231 1.00 43.00 266 ASP A O 1
ATOM 2106 N N . THR A 1 267 ? -36.628 17.276 6.904 1.00 39.25 267 THR A N 1
ATOM 2107 C CA . THR A 1 267 ? -36.197 17.765 5.600 1.00 39.25 267 THR A CA 1
ATOM 2108 C C . THR A 1 267 ? -34.957 17.107 5.003 1.00 39.25 267 THR A C 1
ATOM 2110 O O . THR A 1 267 ? -33.845 17.185 5.512 1.00 39.25 267 THR A O 1
ATOM 2113 N N . ASP A 1 268 ? -35.162 16.567 3.804 1.00 38.31 268 ASP A N 1
ATOM 2114 C CA . ASP A 1 268 ? -34.170 16.197 2.792 1.00 38.31 268 ASP A CA 1
ATOM 2115 C C . ASP A 1 268 ? -33.388 17.441 2.296 1.00 38.31 268 ASP A C 1
ATOM 2117 O O . ASP A 1 268 ? -33.253 17.711 1.102 1.00 38.31 268 ASP A O 1
ATOM 2121 N N . MET A 1 269 ? -32.903 18.274 3.223 1.00 40.09 269 MET A N 1
ATOM 2122 C CA . MET A 1 269 ? -31.852 19.229 2.948 1.00 40.09 269 MET A CA 1
ATOM 2123 C C . MET A 1 269 ? -30.601 18.398 2.730 1.00 40.09 269 MET A C 1
ATOM 2125 O O . MET A 1 269 ? -29.961 17.936 3.674 1.00 40.09 269 MET A O 1
ATOM 2129 N N . GLN A 1 270 ? -30.237 18.253 1.459 1.00 40.56 270 GLN A N 1
ATOM 2130 C CA . GLN A 1 270 ? -28.856 18.084 1.041 1.00 40.56 270 GLN A CA 1
ATOM 2131 C C . GLN A 1 270 ? -28.033 19.231 1.649 1.00 40.56 270 GLN A C 1
ATOM 2133 O O . GLN A 1 270 ? -27.700 20.210 0.984 1.00 40.56 270 GLN A O 1
ATOM 2138 N N . MET A 1 271 ? -27.714 19.142 2.943 1.00 39.91 271 MET A N 1
ATOM 2139 C CA . MET A 1 271 ? -26.549 19.806 3.482 1.00 39.91 271 MET A CA 1
ATOM 2140 C C . MET A 1 271 ? -25.411 19.238 2.654 1.00 39.91 271 MET A C 1
ATOM 2142 O O . MET A 1 271 ? -25.076 18.057 2.766 1.00 39.91 271 MET A O 1
ATOM 2146 N N . GLU A 1 272 ? -24.836 20.074 1.796 1.00 47.75 272 GLU A N 1
ATOM 2147 C CA . GLU A 1 272 ? -23.458 19.912 1.373 1.00 47.75 272 GLU A CA 1
ATOM 2148 C C . GLU A 1 272 ? -22.624 19.896 2.655 1.00 47.75 272 GLU A C 1
ATOM 2150 O O . GLU A 1 272 ? -22.119 20.912 3.133 1.00 47.75 272 GLU A O 1
ATOM 2155 N N . THR A 1 273 ? -22.554 18.728 3.294 1.00 44.28 273 THR A N 1
ATOM 2156 C CA . THR A 1 273 ? -21.699 18.517 4.441 1.00 44.28 273 THR A CA 1
ATOM 2157 C C . THR A 1 273 ? -20.307 18.797 3.923 1.00 44.28 273 THR A C 1
ATOM 2159 O O . THR A 1 273 ? -19.816 18.085 3.039 1.00 44.28 273 THR A O 1
ATOM 2162 N N . SER A 1 274 ? -19.688 19.855 4.447 1.00 48.06 274 SER A N 1
ATOM 2163 C CA . SER A 1 274 ? -18.251 20.067 4.337 1.00 48.06 274 SER A CA 1
ATOM 2164 C C . SER A 1 274 ? -17.544 18.709 4.417 1.00 48.06 274 SER A C 1
ATOM 2166 O O . SER A 1 274 ? -17.905 17.875 5.247 1.00 48.06 274 SER A O 1
ATOM 2168 N N . SER A 1 275 ? -16.590 18.440 3.520 1.00 56.81 275 SER A N 1
ATOM 2169 C CA . SER A 1 275 ? -16.042 17.089 3.276 1.00 56.81 275 SER A CA 1
ATOM 2170 C C . SER A 1 275 ? -15.335 16.406 4.471 1.00 56.81 275 SER A C 1
ATOM 2172 O O . SER A 1 275 ? -14.722 15.347 4.320 1.00 56.81 275 SER A O 1
ATOM 2174 N N . ALA A 1 276 ? -15.409 16.987 5.669 1.00 63.72 276 ALA A N 1
ATOM 2175 C CA . ALA A 1 276 ? -14.844 16.472 6.901 1.00 63.72 276 ALA A CA 1
ATOM 2176 C C . ALA A 1 276 ? -15.676 15.295 7.443 1.00 63.72 276 ALA A C 1
ATOM 2178 O O . ALA A 1 276 ? -16.658 15.466 8.159 1.00 63.72 276 ALA A O 1
ATOM 2179 N N . LYS A 1 277 ? -15.250 14.072 7.114 1.00 73.38 277 LYS A N 1
ATOM 2180 C CA . LYS A 1 277 ? -15.770 12.832 7.711 1.00 73.38 277 LYS A CA 1
ATOM 2181 C C . LYS A 1 277 ? -14.929 12.431 8.922 1.00 73.38 277 LYS A C 1
ATOM 2183 O O . LYS A 1 277 ? -13.699 12.375 8.835 1.00 73.38 277 LYS A O 1
ATOM 2188 N N . PHE A 1 278 ? -15.578 12.066 10.025 1.00 74.94 278 PHE A N 1
ATOM 2189 C CA . PHE A 1 278 ? -14.894 11.467 11.170 1.00 74.94 278 PHE A CA 1
ATOM 2190 C C . PHE A 1 278 ? -14.573 10.001 10.874 1.00 74.94 278 PHE A C 1
ATOM 2192 O O . PHE A 1 278 ? -15.454 9.162 10.727 1.00 74.94 278 PHE A O 1
ATOM 2199 N N . SER A 1 279 ? -13.284 9.689 10.754 1.00 73.75 279 SER A N 1
ATOM 2200 C CA . SER A 1 279 ? -12.805 8.331 10.450 1.00 73.75 279 SER A CA 1
ATOM 2201 C C . SER A 1 279 ? -12.579 7.465 11.694 1.00 73.75 279 SER A C 1
ATOM 2203 O O . SER A 1 279 ? -12.269 6.279 11.574 1.00 73.75 279 SER A O 1
ATOM 2205 N N . LYS A 1 280 ? -12.686 8.056 12.888 1.00 78.94 280 LYS A N 1
ATOM 2206 C CA . LYS A 1 280 ? -12.482 7.405 14.184 1.00 78.94 280 LYS A CA 1
ATOM 2207 C C . LYS A 1 280 ? -13.477 7.943 15.201 1.00 78.94 280 LYS A C 1
ATOM 2209 O O . LYS A 1 280 ? -13.928 9.079 15.077 1.00 78.94 280 LYS A O 1
ATOM 2214 N N . TYR A 1 281 ? -13.730 7.138 16.226 1.00 82.81 281 TYR A N 1
ATOM 2215 C CA . TYR A 1 281 ? -14.466 7.561 17.407 1.00 82.81 281 TYR A CA 1
ATOM 2216 C C . TYR A 1 281 ? -13.797 8.764 18.081 1.00 82.81 281 TYR A C 1
ATOM 2218 O O . TYR A 1 281 ? -12.571 8.805 18.220 1.00 82.81 281 TYR A O 1
ATOM 2226 N N . LEU A 1 282 ? -14.615 9.727 18.501 1.00 82.69 282 LEU A N 1
ATOM 2227 C CA . LEU A 1 282 ? -14.184 10.873 19.290 1.00 82.69 282 LEU A CA 1
ATOM 2228 C C . LEU A 1 282 ? -14.307 10.507 20.768 1.00 82.69 282 LEU A C 1
ATOM 2230 O O . LEU A 1 282 ? -15.403 10.418 21.300 1.00 82.69 282 LEU A O 1
ATOM 2234 N N . THR A 1 283 ? -13.177 10.296 21.433 1.00 82.50 283 THR A N 1
ATOM 2235 C CA . THR A 1 283 ? -13.124 9.913 22.852 1.00 82.50 283 THR A CA 1
ATOM 2236 C C . THR A 1 283 ? -13.114 11.123 23.791 1.00 82.50 283 THR A C 1
ATOM 2238 O O . THR A 1 283 ? -12.589 11.046 24.896 1.00 82.50 283 THR A O 1
ATOM 2241 N N . SER A 1 284 ? -13.634 12.279 23.368 1.00 78.19 284 SER A N 1
ATOM 2242 C CA . SER A 1 284 ? -13.544 13.516 24.155 1.00 78.19 284 SER A CA 1
ATOM 2243 C C . SER A 1 284 ? -14.496 13.503 25.350 1.00 78.19 284 SER A C 1
ATOM 2245 O O . SER A 1 284 ? -15.675 13.227 25.189 1.00 78.19 284 SER A O 1
ATOM 2247 N N . GLU A 1 285 ? -14.020 13.902 26.530 1.00 72.31 285 GLU A N 1
ATOM 2248 C CA . GLU A 1 285 ? -14.869 14.121 27.718 1.00 72.31 285 GLU A CA 1
ATOM 2249 C C . GLU A 1 285 ? -15.884 15.257 27.517 1.00 72.31 285 GLU A C 1
ATOM 2251 O O . GLU A 1 285 ? -16.966 15.242 28.090 1.00 72.31 285 GLU A O 1
ATOM 2256 N N . LYS A 1 286 ? -15.555 16.240 26.665 1.00 66.44 286 LYS A N 1
ATOM 2257 C CA . LYS A 1 286 ? -16.411 17.407 26.384 1.00 66.44 286 LYS A CA 1
ATOM 2258 C C . LYS A 1 286 ? -17.535 17.109 25.398 1.00 66.44 286 LYS A C 1
ATOM 2260 O O . LYS A 1 286 ? -18.452 17.914 25.267 1.00 66.44 286 LYS A O 1
ATOM 2265 N N . VAL A 1 287 ? -17.431 15.984 24.694 1.00 64.44 287 VAL A N 1
ATOM 2266 C CA . VAL A 1 287 ? -18.439 15.474 23.765 1.00 64.44 287 VAL A CA 1
ATOM 2267 C C . VAL A 1 287 ? -18.575 13.970 24.035 1.00 64.44 287 VAL A C 1
ATOM 2269 O O . VAL A 1 287 ? -18.098 13.150 23.249 1.00 64.44 287 VAL A O 1
ATOM 2272 N N . PRO A 1 288 ? -19.105 13.608 25.215 1.00 55.19 288 PRO A N 1
ATOM 2273 C CA . PRO A 1 288 ? -18.892 12.308 25.830 1.00 55.19 288 PRO A CA 1
ATOM 2274 C C . PRO A 1 288 ? -19.574 11.190 25.059 1.00 55.19 288 PRO A C 1
ATOM 2276 O O . PRO A 1 288 ? -19.053 10.075 25.055 1.00 55.19 288 PRO A O 1
ATOM 2279 N N . VAL A 1 289 ? -20.669 11.497 24.356 1.00 51.59 289 VAL A N 1
ATOM 2280 C CA . VAL A 1 289 ? -21.318 10.587 23.419 1.00 51.59 289 VAL A CA 1
ATOM 2281 C C . VAL A 1 289 ? -22.089 11.413 22.382 1.00 51.59 289 VAL A C 1
ATOM 2283 O O . VAL A 1 289 ? -23.130 11.981 22.694 1.00 51.59 289 VAL A O 1
ATOM 2286 N N . VAL A 1 290 ? -21.563 11.544 21.159 1.00 39.53 290 VAL A N 1
ATOM 2287 C CA . VAL A 1 290 ? -22.411 11.944 20.021 1.00 39.53 290 VAL A CA 1
ATOM 2288 C C . VAL A 1 290 ? -23.084 10.668 19.541 1.00 39.53 290 VAL A C 1
ATOM 2290 O O . VAL A 1 290 ? -22.378 9.749 19.115 1.00 39.53 290 VAL A O 1
ATOM 2293 N N . PHE A 1 291 ? -24.405 10.606 19.657 1.00 39.78 291 PHE A N 1
ATOM 2294 C CA . PHE A 1 291 ? -25.219 9.622 18.950 1.00 39.78 291 PHE A CA 1
ATOM 2295 C C . PHE A 1 291 ? -25.654 10.202 17.611 1.00 39.78 291 PHE A C 1
ATOM 2297 O O . PHE A 1 291 ? -26.022 11.398 17.595 1.00 39.78 291 PHE A O 1
#

Secondary structure (DSSP, 8-state):
---HHHHHHHHHHHHH-TTT--HHHHHHHHHH---S-HHHHHHHHHHHHHHHHHHS--HHHHHHHHHHHHHHHHTTSS-TTHHHHHHHHHHHHS-HHHHHHHHHHHHHHHHHHTTSTTHHHHHHHHHHHHHHHHHHS-TTT-HHHHHHHHHHHHHHS-TT-GGG--TT----TT------SS--HHHHTTTT-SS-------------PPPP----HHHHHHHHHHHHHHH-GGGGG-TTTHHHHHHHHHHHHHHHHHS---------------S----S----TTS----

InterPro domains:
  IPR021861 THO complex, subunit THOC1 [PF11957] (65-274)
  IPR021861 THO complex, subunit THOC1 [PTHR13265] (41-286)

Organism: NCBI:txid27845

Radius of gyration: 30.83 Å; chains: 1; bounding box: 81×52×77 Å

pLDDT: mean 77.35, std 17.33, range [28.61, 95.81]

Foldseek 3Di:
DPDLVNLLVVLLVLLPDPPHNDLVVLVVSLVPDPDPCSQVSNLVSLVVSLVVVLVPPDPVSLLVSLVSQLVCVVVVRHPLQSSLVSLLVNLVRDDLVSVLVCVVVVLVSLVVCLPPPSNVVNVVSLVVSLVVSLVVDDVPPCVVVPVVSVVSNPVSDDPPDPVNDPPVPDFPPVPDPDADLQDDQVLQVPPPPPDDDDDDDDDDDDDDDPPPPRCGPVLLNLVNVLVVCVRPVVLCVDPVCVVSNVVSVVVNVVVVVVDDDDPPPDDPPPPPPDPDDDPDDDNDSNCSDDD

Sequence (291 aa):
MESEDACFAKIESLLEDPSGFSLSKLKLESEKMKLRDKKSVVDVALRKRMLCLLASHSLEEVKSLLKMGVAAALANICSAPTPFLLFADVFNTKPISVCQQLFGFMEETITTLKDVPLFGSGRNTLLRMCNDLLRRLSKSQNTAFCGQIQLFLSRLFPLDEKSGLNLMSNFNVEKEIVYNKAPDVSAFKHQTSLDGTKDELEEGETTDAPTPIEVDASLYVKFWSIQEFFKIPTLCYDKNKWPVFQHSTETVLEIFSSIKLQFSEDTDMQMETSSAKFSKYLTSEKVPVVF